Protein 9QGO (pdb70)

Organism: Photorhabdus laumondii subsp. laumondii (NCBI:txid141679)

Solvent-accessible surface area: 11674 Å² total; per-residue (Å²): 106,56,111,57,1,60,60,93,7,108,122,22,28,6,4,24,67,70,5,6,36,52,10,5,102,67,110,114,55,98,71,15,58,68,106,5,119,35,44,33,56,3,43,14,45,10,13,36,62,12,10,100,94,62,122,56,111,53,24,54,46,47,4,28,22,20,9,16,6,75,63,71,6,10,38,78,7,8,99,94,56,104,133,30,136,51,105,63,52,89,159,54,109,44,35,66,17,71,84,77,192,162,88,38,14,103,34,35,26,54,49,52,113,46,34,108,94,54,66,64,62,90,106,143,192,30,82,90,33,1,88,113,55,52,84,126,24,60,49,29,140,4,31,8,10,66,31,14,50,70,60,98,109,134,28,174,114,120,82,115,68,39,11,2,20,80,7,130,8,1,49,66,125,38,78,129,40,1,91,133,53,62,97,33,12,126,64,56,68,6,9,85,20

Sequence (193 aa):
SADDLKSRFKEGSIPLQTDYADLIDIASADDLKSRFKEGSIPLQTDYADLIDIASADDLKSRFKEGSIPLQTDYADLIDIADKLKIKSVPNSKNQQLIITQILDTRNSTALARSLIDVQNAYNDKDFVSTYQRWQNNGAPLGDEAYHVLETLTLGRLPSAATGIGNMRIATAQQRIGVVWNTEVIISNQLVYV

Nearest PDB structures (foldseek):
  4ys8-assembly5_A  TM=2.959E-01  e=4.898E+00  Burkholderia thailandensis E264

Foldseek 3Di:
DVVVLVVQDDPPHDDDVVSVVVVVVPD/DVVVLVVCVPPPHDDDVVSVVCVVVVD/DVVVLCVQVDPPHDHDVVSVVVVVVVD/DDKDKDADPPDGDIDIDDDD/DDDCVVPCVCVVCVVVVVVVVVD/DVLVVLVVVCVVVPVDDDPSNQVNVVVVPDDHDDDPAQDPVDADADDVVLVVVPPVPVVVCVVRRHDDD

B-factor: mean 121.57, std 14.89, range [84.55, 167.77]

Secondary structure (DSSP, 8-state):
-HHHHHHTT-TT----HHHHHHHHH--/-HHHHHHHSSTT----HHHHHHHHHH-/-HHHHHHHT-TT----HHHHHHHHHH-/-EEEEEEPTTS--EEEEEE-/-EEGGG-HHHHHHHHHHHHHHH-/-HHHHHHHHHHHTTS-SSHHHHHHHHHTTS-----SS--TTS-PPPPHHHHHHH---HHHHHHHT----

Radius of gyration: 17.72 Å; Cα contacts (8 Å, |Δi|>4): 250; chains: 6; bounding box: 42×51×37 Å

Structure (mmCIF, N/CA/C/O backbone):
data_9QGO
#
_entry.id   9QGO
#
_cell.length_a   1.00
_cell.length_b   1.00
_cell.length_c   1.00
_cell.angle_alpha   90.00
_cell.angle_beta   90.00
_cell.angle_gamma   90.00
#
_symmetry.space_group_name_H-M   'P 1'
#
loop_
_entity.id
_entity.type
_entity.pdbx_description
1 polymer 'Tail fiber protein'
2 polymer 'Baseplate protein J-like domain-containing protein'
#
loop_
_atom_site.group_PDB
_atom_site.id
_atom_site.type_symbol
_atom_site.label_atom_id
_atom_site.label_alt_id
_atom_site.label_comp_id
_atom_site.label_asym_id
_atom_site.label_entity_id
_atom_site.label_seq_id
_atom_site.pdbx_PDB_ins_code
_atom_site.Cartn_x
_atom_site.Cartn_y
_atom_site.Cartn_z
_atom_site.occupancy
_atom_site.B_iso_or_equiv
_atom_site.auth_seq_id
_atom_site.auth_comp_id
_atom_site.auth_asym_id
_atom_site.auth_atom_id
_atom_site.pdbx_PDB_model_num
ATOM 1 N N . SER A 1 29 ? 279.708 407.214 399.788 1.00 134.22 29 SER A N 1
ATOM 2 C CA . SER A 1 29 ? 280.206 406.195 400.705 1.00 134.22 29 SER A CA 1
ATOM 3 C C . SER A 1 29 ? 281.087 405.199 399.973 1.00 134.22 29 SER A C 1
ATOM 4 O O . SER A 1 29 ? 281.064 405.126 398.746 1.00 134.22 29 SER A O 1
ATOM 7 N N . ALA A 1 30 ? 281.859 404.427 400.737 1.00 134.54 30 ALA A N 1
ATOM 8 C CA . ALA A 1 30 ? 282.770 403.461 400.133 1.00 134.54 30 ALA A CA 1
ATOM 9 C C . ALA A 1 30 ? 282.008 402.397 399.354 1.00 134.54 30 ALA A C 1
ATOM 10 O O . ALA A 1 30 ? 282.328 402.110 398.195 1.00 134.54 30 ALA A O 1
ATOM 12 N N . ASP A 1 31 ? 280.984 401.805 399.975 1.00 140.15 31 ASP A N 1
ATOM 13 C CA . ASP A 1 31 ? 280.216 400.763 399.302 1.00 140.15 31 ASP A CA 1
ATOM 14 C C . ASP A 1 31 ? 279.506 401.304 398.072 1.00 140.15 31 ASP A C 1
ATOM 15 O O . ASP A 1 31 ? 279.357 400.589 397.074 1.00 140.15 31 ASP A O 1
ATOM 20 N N . ASP A 1 32 ? 279.074 402.564 398.115 1.00 140.17 32 ASP A N 1
ATOM 21 C CA . ASP A 1 32 ? 278.539 403.200 396.918 1.00 140.17 32 ASP A CA 1
ATOM 22 C C . ASP A 1 32 ? 279.586 403.181 395.810 1.00 140.17 32 ASP A C 1
ATOM 23 O O . ASP A 1 32 ? 279.292 402.800 394.670 1.00 140.17 32 ASP A O 1
ATOM 28 N N . LEU A 1 33 ? 280.825 403.549 396.141 1.00 131.56 33 LEU A N 1
ATOM 29 C CA . LEU A 1 33 ? 281.878 403.596 395.134 1.00 131.56 33 LEU A CA 1
ATOM 30 C C . LEU A 1 33 ? 282.174 402.210 394.577 1.00 131.56 33 LEU A C 1
ATOM 31 O O . LEU A 1 33 ? 282.427 402.061 393.377 1.00 131.56 33 LEU A O 1
ATOM 36 N N . LYS A 1 34 ? 282.148 401.182 395.429 1.00 132.55 34 LYS A N 1
ATOM 37 C CA . LYS A 1 34 ? 282.260 399.820 394.916 1.00 132.55 34 LYS A CA 1
ATOM 38 C C . LYS A 1 34 ? 281.117 399.507 393.962 1.00 132.55 34 LYS A C 1
ATOM 39 O O . LYS A 1 34 ? 281.312 398.841 392.939 1.00 132.55 34 LYS A O 1
ATOM 45 N N . SER A 1 35 ? 279.912 399.976 394.291 1.00 134.30 35 SER A N 1
ATOM 46 C CA . SER A 1 35 ? 278.756 399.717 393.439 1.00 134.30 35 SER A CA 1
ATOM 47 C C . SER A 1 35 ? 278.930 400.348 392.065 1.00 134.30 35 SER A C 1
ATOM 48 O O . SER A 1 35 ? 278.577 399.742 391.048 1.00 134.30 35 SER A O 1
ATOM 51 N N . ARG A 1 36 ? 279.475 401.562 392.011 1.00 129.02 36 ARG A N 1
ATOM 52 C CA . ARG A 1 36 ? 279.631 402.227 390.721 1.00 129.02 36 ARG A CA 1
ATOM 53 C C . ARG A 1 36 ? 280.705 401.595 389.847 1.00 129.02 36 ARG A C 1
ATOM 54 O O . ARG A 1 36 ? 280.879 402.038 388.707 1.00 129.02 36 ARG A O 1
ATOM 62 N N . PHE A 1 37 ? 281.426 400.583 390.335 1.00 127.49 37 PHE A N 1
ATOM 63 C CA . PHE A 1 37 ? 282.540 399.992 389.606 1.00 127.49 37 PHE A CA 1
ATOM 64 C C . PHE A 1 37 ? 282.365 398.488 389.409 1.00 127.49 37 PHE A C 1
ATOM 65 O O . PHE A 1 37 ? 283.347 397.745 389.400 1.00 127.49 37 PHE A O 1
ATOM 73 N N . LYS A 1 38 ? 281.130 398.020 389.256 1.00 131.17 38 LYS A N 1
ATOM 74 C CA . LYS A 1 38 ? 280.912 396.599 389.029 1.00 131.17 38 LYS A CA 1
ATOM 75 C C . LYS A 1 38 ? 281.170 396.245 387.565 1.00 131.17 38 LYS A C 1
ATOM 76 O O . LYS A 1 38 ? 281.246 397.110 386.689 1.00 131.17 38 LYS A O 1
ATOM 82 N N . GLU A 1 39 ? 281.300 394.945 387.306 1.00 126.47 39 GLU A N 1
ATOM 83 C CA . GLU A 1 39 ? 281.565 394.478 385.953 1.00 126.47 39 GLU A CA 1
ATOM 84 C C . GLU A 1 39 ? 280.403 394.816 385.029 1.00 126.47 39 GLU A C 1
ATOM 85 O O . GLU A 1 39 ? 279.235 394.614 385.370 1.00 126.47 39 GLU A O 1
ATOM 91 N N . GLY A 1 40 ? 280.734 395.329 383.848 1.00 129.32 40 GLY A N 1
ATOM 92 C CA . GLY A 1 40 ? 279.759 395.778 382.886 1.00 129.32 40 GLY A CA 1
ATOM 93 C C . GLY A 1 40 ? 279.499 397.269 382.909 1.00 129.32 40 GLY A C 1
ATOM 94 O O . GLY A 1 40 ? 278.955 397.804 381.938 1.00 129.32 40 GLY A O 1
ATOM 95 N N . SER A 1 41 ? 279.885 397.951 383.981 1.00 120.41 41 SER A N 1
ATOM 96 C CA . SER A 1 41 ? 279.656 399.379 384.113 1.00 120.41 41 SER A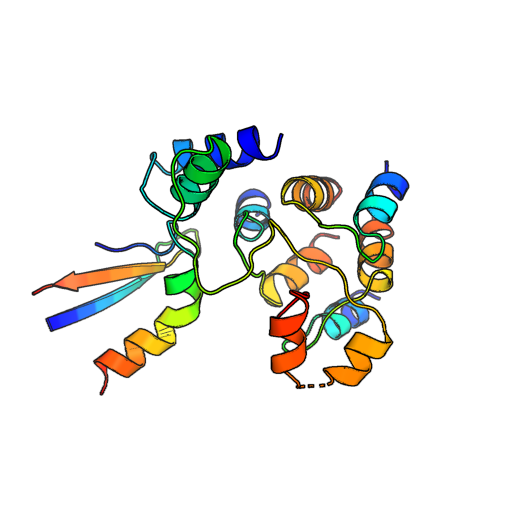 CA 1
ATOM 97 C C . SER A 1 41 ? 280.818 400.172 383.525 1.00 120.41 41 SER A C 1
ATOM 98 O O . SER A 1 41 ? 281.941 399.681 383.404 1.00 120.41 41 SER A O 1
ATOM 101 N N . ILE A 1 42 ? 280.527 401.419 383.154 1.00 118.54 42 ILE A N 1
ATOM 102 C CA . ILE A 1 42 ? 281.527 402.345 382.648 1.00 118.54 42 ILE A CA 1
ATOM 103 C C . ILE A 1 42 ? 281.456 403.632 383.460 1.00 118.54 42 ILE A C 1
ATOM 104 O O . ILE A 1 42 ? 280.403 404.273 383.508 1.00 118.54 42 ILE A O 1
ATOM 109 N N . PRO A 1 43 ? 282.531 404.045 384.118 1.00 119.74 43 PRO A N 1
ATOM 110 C CA . PRO A 1 43 ? 282.467 405.208 385.009 1.00 119.74 43 PRO A CA 1
ATOM 111 C C . PRO A 1 43 ? 282.479 406.525 384.244 1.00 119.74 43 PRO A C 1
ATOM 112 O O . PRO A 1 43 ? 282.809 406.593 383.061 1.00 119.74 43 PRO A O 1
ATOM 116 N N . LEU A 1 44 ? 282.109 407.581 384.959 1.00 123.16 44 LEU A N 1
ATOM 117 C CA . LEU A 1 44 ? 282.103 408.951 384.461 1.00 123.16 44 LEU A CA 1
ATOM 118 C C . LEU A 1 44 ? 283.093 409.795 385.254 1.00 123.16 44 LEU A C 1
ATOM 119 O O . LEU A 1 44 ? 283.720 409.329 386.207 1.00 123.16 44 LEU A O 1
ATOM 124 N N . GLN A 1 45 ? 283.217 411.063 384.854 1.00 124.81 45 GLN A N 1
ATOM 125 C CA . GLN A 1 45 ? 284.149 411.962 385.519 1.00 124.81 45 GLN A CA 1
ATOM 126 C C . GLN A 1 45 ? 283.754 412.243 386.962 1.00 124.81 45 GLN A C 1
ATOM 127 O O . GLN A 1 45 ? 284.617 412.612 387.764 1.00 124.81 45 GLN A O 1
ATOM 133 N N . THR A 1 46 ? 282.476 412.080 387.308 1.00 125.14 46 THR A N 1
ATOM 134 C CA . THR A 1 46 ? 282.059 412.264 388.694 1.00 125.14 46 THR A CA 1
ATOM 135 C C . THR A 1 46 ? 282.674 411.207 389.600 1.00 125.14 46 THR A C 1
ATOM 136 O O . THR A 1 46 ? 283.066 411.505 390.734 1.00 125.14 46 THR A O 1
ATOM 140 N N . ASP A 1 47 ? 282.757 409.963 389.123 1.00 126.77 47 ASP A N 1
ATOM 141 C CA . ASP A 1 47 ? 283.371 408.905 389.917 1.00 126.77 47 ASP A CA 1
ATOM 142 C C . ASP A 1 47 ? 284.827 409.229 390.218 1.00 126.77 47 ASP A C 1
ATOM 143 O O . ASP A 1 47 ? 285.287 409.101 391.358 1.00 126.77 47 ASP A O 1
ATOM 148 N N . TYR A 1 48 ? 285.565 409.666 389.199 1.00 123.24 48 TYR A N 1
ATOM 149 C CA . TYR A 1 48 ? 286.965 410.015 389.397 1.00 123.24 48 TYR A CA 1
ATOM 150 C C . TYR A 1 48 ? 287.104 411.235 390.297 1.00 123.24 48 TYR A C 1
ATOM 151 O O . TYR A 1 48 ? 288.015 411.297 391.131 1.00 123.24 48 TYR A O 1
ATOM 160 N N . ALA A 1 49 ? 286.210 412.213 390.143 1.00 126.08 49 ALA A N 1
ATOM 161 C CA . ALA A 1 49 ? 286.248 413.383 391.012 1.00 126.08 49 ALA A CA 1
ATOM 162 C C . ALA A 1 49 ? 286.043 412.986 392.467 1.00 126.08 49 ALA A C 1
ATOM 163 O O . ALA A 1 49 ? 286.752 413.470 393.356 1.00 126.08 49 ALA A O 1
ATOM 165 N N . ASP A 1 50 ? 285.089 412.091 392.726 1.00 131.36 50 ASP A N 1
ATOM 166 C CA . ASP A 1 50 ? 284.874 411.609 394.086 1.00 131.36 50 ASP A CA 1
ATOM 167 C C . ASP A 1 50 ? 286.104 410.860 394.588 1.00 131.36 50 ASP A C 1
ATOM 168 O O . ASP A 1 50 ? 286.526 411.038 395.738 1.00 131.36 50 ASP A O 1
ATOM 173 N N . LEU A 1 51 ? 286.702 410.029 393.730 1.00 124.78 51 LEU A N 1
ATOM 174 C CA . LEU A 1 51 ? 287.903 409.296 394.118 1.00 124.78 51 LEU A CA 1
ATOM 175 C C . LEU A 1 51 ? 289.004 410.240 394.581 1.00 124.78 51 LEU A C 1
ATOM 176 O O . LEU A 1 51 ? 289.559 410.075 395.673 1.00 124.78 51 LEU A O 1
ATOM 181 N N . ILE A 1 52 ? 289.328 411.243 393.765 1.00 125.09 52 ILE A N 1
ATOM 182 C CA . ILE A 1 52 ? 290.387 412.168 394.160 1.00 125.09 52 ILE A CA 1
ATOM 183 C C . ILE A 1 52 ? 289.966 412.999 395.364 1.00 125.09 52 ILE A C 1
ATOM 184 O O . ILE A 1 52 ? 290.810 413.383 396.183 1.00 125.09 52 ILE A O 1
ATOM 189 N N . ASP A 1 53 ? 288.671 413.295 395.502 1.00 128.65 53 ASP A N 1
ATOM 190 C CA . ASP A 1 53 ? 288.204 413.990 396.697 1.00 128.65 53 ASP A CA 1
ATOM 191 C C . ASP A 1 53 ? 288.406 413.150 397.947 1.00 128.65 53 ASP A C 1
ATOM 192 O O . ASP A 1 53 ? 288.510 413.696 399.051 1.00 128.65 53 ASP A O 1
ATOM 197 N N . ILE A 1 54 ? 288.464 411.828 397.803 1.00 115.62 54 ILE A N 1
ATOM 198 C CA . ILE A 1 54 ? 288.827 410.983 398.933 1.00 115.62 54 ILE A CA 1
ATOM 199 C C . ILE A 1 54 ? 290.342 411.022 399.081 1.00 115.62 54 ILE A C 1
ATOM 200 O O . ILE A 1 54 ? 291.061 410.228 398.464 1.00 115.62 54 ILE A O 1
ATOM 205 N N . ALA A 1 55 ? 290.835 411.952 399.891 1.00 101.14 55 ALA A N 1
ATOM 206 C CA . ALA A 1 55 ? 292.269 412.115 400.097 1.00 101.14 55 ALA A CA 1
ATOM 207 C C . ALA A 1 55 ? 292.564 412.614 401.507 1.00 101.14 55 ALA A C 1
ATOM 208 O O . ALA A 1 55 ? 292.049 413.647 401.931 1.00 101.14 55 ALA A O 1
ATOM 210 N N . SER B 1 29 ? 298.639 419.083 392.160 1.00 137.99 29 SER B N 1
ATOM 211 C CA . SER B 1 29 ? 297.596 419.276 393.161 1.00 137.99 29 SER B CA 1
ATOM 212 C C . SER B 1 29 ? 296.358 418.465 392.819 1.00 137.99 29 SER B C 1
ATOM 213 O O . SER B 1 29 ? 296.314 417.793 391.791 1.00 137.99 29 SER B O 1
ATOM 216 N N . ALA B 1 30 ? 295.348 418.543 393.688 1.00 134.83 30 ALA B N 1
ATOM 217 C CA . ALA B 1 30 ? 294.147 417.735 393.499 1.00 134.83 30 ALA B CA 1
ATOM 218 C C . ALA B 1 30 ? 293.376 418.160 392.256 1.00 134.83 30 ALA B C 1
ATOM 219 O O . ALA B 1 30 ? 292.974 417.314 391.448 1.00 134.83 30 ALA B O 1
ATOM 221 N N . ASP B 1 31 ? 293.160 419.465 392.083 1.00 139.38 31 ASP B N 1
ATOM 222 C CA . ASP B 1 31 ? 292.353 419.919 390.956 1.00 139.38 31 ASP B CA 1
ATOM 223 C C . ASP B 1 31 ? 293.051 419.687 389.619 1.00 139.38 31 ASP B C 1
ATOM 224 O O . ASP B 1 31 ? 292.378 419.505 388.599 1.00 139.38 31 ASP B O 1
ATOM 229 N N . ASP B 1 32 ? 294.387 419.672 389.599 1.00 132.88 32 ASP B N 1
ATOM 230 C CA . ASP B 1 32 ? 295.081 419.229 388.394 1.00 132.88 32 ASP B CA 1
ATOM 231 C C . ASP B 1 32 ? 294.716 417.789 388.062 1.00 132.88 32 ASP B C 1
ATOM 232 O O . ASP B 1 32 ? 294.465 417.454 386.898 1.00 132.88 32 ASP B O 1
ATOM 237 N N . LEU B 1 33 ? 294.678 416.924 389.076 1.00 124.27 33 LEU B N 1
ATOM 238 C CA . LEU B 1 33 ? 294.269 415.543 388.855 1.00 124.27 33 LEU B CA 1
ATOM 239 C C . LEU B 1 33 ? 292.836 415.474 388.352 1.00 124.27 33 LEU B C 1
ATOM 240 O O . LEU B 1 33 ? 292.517 414.678 387.462 1.00 124.27 33 LEU B O 1
ATOM 245 N N . LYS B 1 34 ? 291.957 416.307 388.913 1.00 126.47 34 LYS B N 1
ATOM 246 C CA . LYS B 1 34 ? 290.582 416.368 388.428 1.00 126.47 34 LYS B CA 1
ATOM 247 C C . LYS B 1 34 ? 290.539 416.723 386.949 1.00 126.47 34 LYS B C 1
ATOM 248 O O . LYS B 1 34 ? 289.887 416.035 386.155 1.00 126.47 34 LYS B O 1
ATOM 254 N N . SER B 1 35 ? 291.241 417.789 386.562 1.00 128.65 35 SER B N 1
ATOM 255 C CA . SER B 1 35 ? 291.204 418.240 385.176 1.00 128.65 35 SER B CA 1
ATOM 256 C C . SER B 1 35 ? 291.855 417.234 384.239 1.00 128.65 35 SER B C 1
ATOM 257 O O . SER B 1 35 ? 291.509 417.180 383.055 1.00 128.65 35 SER B O 1
ATOM 260 N N . ARG B 1 36 ? 292.798 416.438 384.739 1.00 121.89 36 ARG B N 1
ATOM 261 C CA . ARG B 1 36 ? 293.372 415.385 383.916 1.00 121.89 36 ARG B CA 1
ATOM 262 C C . ARG B 1 36 ? 292.426 414.208 383.743 1.00 121.89 36 ARG B C 1
ATOM 263 O O . ARG B 1 36 ? 292.538 413.481 382.751 1.00 121.89 36 ARG B O 1
ATOM 271 N N . PHE B 1 37 ? 291.505 414.001 384.679 1.00 119.88 37 PHE B N 1
ATOM 272 C CA . PHE B 1 37 ? 290.448 413.012 384.533 1.00 119.88 37 PHE B CA 1
ATOM 273 C C . PHE B 1 37 ? 289.166 413.607 383.970 1.00 119.88 37 PHE B C 1
ATOM 274 O O . PHE B 1 37 ? 288.174 412.887 383.824 1.00 119.88 37 PHE B O 1
ATOM 282 N N . LYS B 1 38 ? 289.170 414.899 383.655 1.00 127.66 38 LYS B N 1
ATOM 283 C CA . LYS B 1 38 ? 288.001 415.578 383.115 1.00 127.66 38 LYS B CA 1
ATOM 284 C C . LYS B 1 38 ? 287.598 414.900 381.808 1.00 127.66 38 LYS B C 1
ATOM 285 O O . LYS B 1 38 ? 288.445 414.474 381.019 1.00 127.66 38 LYS B O 1
ATOM 291 N N . GLU B 1 39 ? 286.285 414.762 381.618 1.00 125.14 39 GLU B N 1
ATOM 292 C CA . GLU B 1 39 ? 285.694 414.143 380.437 1.00 125.14 39 GLU B CA 1
ATOM 293 C C . GLU B 1 39 ? 286.426 414.498 379.151 1.00 125.14 39 GLU B C 1
ATOM 294 O O . GLU B 1 39 ? 286.695 415.668 378.875 1.00 125.14 39 GLU B O 1
ATOM 300 N N . GLY B 1 40 ? 286.734 413.473 378.358 1.00 121.20 40 GLY B N 1
ATOM 301 C CA . GLY B 1 40 ? 287.404 413.642 377.091 1.00 121.20 40 GLY B CA 1
ATOM 302 C C . GLY B 1 40 ? 288.912 413.554 377.157 1.00 121.20 40 GLY B C 1
ATOM 303 O O . GLY B 1 40 ? 289.550 413.324 376.124 1.00 121.20 40 GLY B O 1
ATOM 304 N N . SER B 1 41 ? 289.497 413.724 378.335 1.00 121.35 41 SER B N 1
ATOM 305 C CA . SER B 1 41 ? 290.940 413.631 378.471 1.00 121.35 41 SER B CA 1
ATOM 306 C C . SER B 1 41 ? 291.376 412.175 378.434 1.00 121.35 41 SER B C 1
ATOM 307 O O . SER B 1 41 ? 290.650 411.275 378.860 1.00 121.35 41 SER B O 1
ATOM 310 N N . ILE B 1 42 ? 292.575 411.949 377.907 1.00 117.66 42 ILE B N 1
ATOM 311 C CA . ILE B 1 42 ? 293.154 410.612 377.820 1.00 117.66 42 ILE B CA 1
ATOM 312 C C . ILE B 1 42 ? 294.010 410.401 379.067 1.00 117.66 42 ILE B C 1
ATOM 313 O O . ILE B 1 42 ? 295.051 411.064 379.205 1.00 117.66 42 ILE B O 1
ATOM 318 N N . PRO B 1 43 ? 293.621 409.519 379.983 1.00 113.26 43 PRO B N 1
ATOM 319 C CA . PRO B 1 43 ? 294.467 409.253 381.146 1.00 113.26 43 PRO B CA 1
ATOM 320 C C . PRO B 1 43 ? 295.711 408.482 380.742 1.00 113.26 43 PRO B C 1
ATOM 321 O O . PRO B 1 43 ? 295.723 407.753 379.749 1.00 113.26 43 PRO B O 1
ATOM 325 N N . LEU B 1 44 ? 296.769 408.655 381.524 1.00 115.20 44 LEU B N 1
ATOM 326 C CA . LEU B 1 44 ? 297.990 407.891 381.341 1.00 115.20 44 LEU B CA 1
ATOM 327 C C . LEU B 1 44 ? 298.354 407.207 382.649 1.00 115.20 44 LEU B C 1
ATOM 328 O O . LEU B 1 44 ? 297.935 407.630 383.729 1.00 115.20 44 LEU B O 1
ATOM 333 N N . GLN B 1 45 ? 299.145 406.137 382.540 1.00 113.58 45 GLN B N 1
ATOM 334 C CA . GLN B 1 45 ? 299.516 405.380 383.729 1.00 113.58 45 GLN B CA 1
ATOM 335 C C . GLN B 1 45 ? 300.259 406.241 384.740 1.00 113.58 45 GLN B C 1
ATOM 336 O O . GLN B 1 45 ? 300.275 405.909 385.931 1.00 113.58 45 GLN B O 1
ATOM 342 N N . THR B 1 46 ? 300.852 407.349 384.299 1.00 114.94 46 THR B N 1
ATOM 343 C CA . THR B 1 46 ? 301.406 408.306 385.245 1.00 114.94 46 THR B CA 1
ATOM 344 C C . THR B 1 46 ? 300.315 408.896 386.130 1.00 114.94 46 THR B C 1
ATOM 345 O O . THR B 1 46 ? 300.490 409.004 387.349 1.00 114.94 46 THR B O 1
ATOM 349 N N . ASP B 1 47 ? 299.178 409.274 385.536 1.00 115.95 47 ASP B N 1
ATOM 350 C CA . ASP B 1 47 ? 298.084 409.835 386.324 1.00 115.95 47 ASP B CA 1
ATOM 351 C C . ASP B 1 47 ? 297.602 408.838 387.365 1.00 115.95 47 ASP B C 1
ATOM 352 O O . ASP B 1 47 ? 297.366 409.198 388.525 1.00 115.95 47 ASP B O 1
ATOM 357 N N . TYR B 1 48 ? 297.459 407.574 386.969 1.00 111.90 48 TYR B N 1
ATOM 358 C CA . TYR B 1 48 ? 297.127 406.543 387.940 1.00 111.90 48 TYR B CA 1
ATOM 359 C C . TYR B 1 48 ? 298.215 406.410 388.993 1.00 111.90 48 TYR B C 1
ATOM 360 O O . TYR B 1 48 ? 297.920 406.092 390.146 1.00 111.90 48 TYR B O 1
ATOM 369 N N . ALA B 1 49 ? 299.474 406.662 388.628 1.00 118.46 49 ALA B N 1
ATOM 370 C CA . ALA B 1 49 ? 300.546 406.596 389.615 1.00 118.46 49 ALA B CA 1
ATOM 371 C C . ALA B 1 49 ? 300.363 407.656 390.696 1.00 118.46 49 ALA B C 1
ATOM 372 O O . ALA B 1 49 ? 300.492 407.366 391.893 1.00 118.46 49 ALA B O 1
ATOM 374 N N . ASP B 1 50 ? 300.060 408.896 390.295 1.00 126.80 50 ASP B N 1
ATOM 375 C CA . ASP B 1 50 ? 299.769 409.905 391.317 1.00 126.80 50 ASP B CA 1
ATOM 376 C C . ASP B 1 50 ? 298.516 409.554 392.102 1.00 126.80 50 ASP B C 1
ATOM 377 O O . ASP B 1 50 ? 298.451 409.808 393.309 1.00 126.80 50 ASP B O 1
ATOM 382 N N . LEU B 1 51 ? 297.510 408.978 391.443 1.00 122.68 51 LEU B N 1
ATOM 383 C CA . LEU B 1 51 ? 296.315 408.571 392.173 1.00 122.68 51 LEU B CA 1
ATOM 384 C C . LEU B 1 51 ? 296.656 407.565 393.264 1.00 122.68 51 LEU B C 1
ATOM 385 O O . LEU B 1 51 ? 296.162 407.670 394.391 1.00 122.68 51 LEU B O 1
ATOM 390 N N . ILE B 1 52 ? 297.507 406.589 392.950 1.00 117.88 52 ILE B N 1
ATOM 391 C CA . ILE B 1 52 ? 297.884 405.589 393.942 1.00 117.88 52 ILE B CA 1
ATOM 392 C C . ILE B 1 52 ? 298.690 406.229 395.062 1.00 117.88 52 ILE B C 1
ATOM 393 O O . ILE B 1 52 ? 298.403 406.029 396.247 1.00 117.88 52 ILE B O 1
ATOM 398 N N . ASP B 1 53 ? 299.709 407.017 394.707 1.00 127.88 53 ASP B N 1
ATOM 399 C CA . ASP B 1 53 ? 300.610 407.534 395.731 1.00 127.88 53 ASP B CA 1
ATOM 400 C C . ASP B 1 53 ? 299.962 408.611 396.588 1.00 127.88 53 ASP B C 1
ATOM 401 O O . ASP B 1 53 ? 300.468 408.902 397.676 1.00 127.88 53 ASP B O 1
ATOM 406 N N . ILE B 1 54 ? 298.868 409.215 396.123 1.00 119.24 54 ILE B N 1
ATOM 407 C CA . ILE B 1 54 ? 298.113 410.119 396.983 1.00 119.24 54 ILE B CA 1
ATOM 408 C C . ILE B 1 54 ? 297.587 409.366 398.196 1.00 119.24 54 ILE B C 1
ATOM 409 O O . ILE B 1 54 ? 297.681 409.841 399.334 1.00 119.24 54 ILE B O 1
ATOM 414 N N . ALA B 1 55 ? 297.043 408.177 397.978 1.00 108.66 55 ALA B N 1
ATOM 415 C CA . ALA B 1 55 ? 296.570 407.344 399.069 1.00 108.66 55 ALA B CA 1
ATOM 416 C C . ALA B 1 55 ? 297.746 406.730 399.822 1.00 108.66 55 ALA B C 1
ATOM 417 O O . ALA B 1 55 ? 298.477 407.425 400.528 1.00 108.66 55 ALA B O 1
ATOM 419 N N . SER C 1 29 ? 299.874 394.917 398.052 1.00 124.54 29 SER C N 1
ATOM 420 C CA . SER C 1 29 ? 300.712 396.059 398.392 1.00 124.54 29 SER C CA 1
ATOM 421 C C . SER C 1 29 ? 300.654 397.122 397.306 1.00 124.54 29 SER C C 1
ATOM 422 O O . SER C 1 29 ? 300.018 396.927 396.273 1.00 124.54 29 SER C O 1
ATOM 425 N N . ALA C 1 30 ? 301.331 398.247 397.546 1.00 121.32 30 ALA C N 1
ATOM 426 C CA . ALA C 1 30 ? 301.285 399.354 396.598 1.00 121.32 30 ALA C CA 1
ATOM 427 C C . ALA C 1 30 ? 301.933 398.988 395.269 1.00 121.32 30 ALA C C 1
ATOM 428 O O . ALA C 1 30 ? 301.400 399.313 394.200 1.00 121.32 30 ALA C O 1
ATOM 430 N N . ASP C 1 31 ? 303.093 398.328 395.312 1.00 129.90 31 ASP C N 1
ATOM 431 C CA . ASP C 1 31 ? 303.778 397.976 394.073 1.00 129.90 31 ASP C CA 1
ATOM 432 C C . ASP C 1 31 ? 302.927 397.044 393.227 1.00 129.90 31 ASP C C 1
ATOM 433 O O . ASP C 1 31 ? 302.737 397.280 392.029 1.00 129.90 31 ASP C O 1
ATOM 438 N N . ASP C 1 32 ? 302.379 395.997 393.842 1.00 129.28 32 ASP C N 1
ATOM 439 C CA . ASP C 1 32 ? 301.434 395.144 393.135 1.00 129.28 32 ASP C CA 1
ATOM 440 C C . ASP C 1 32 ? 300.227 395.948 392.672 1.00 129.28 32 ASP C C 1
ATOM 441 O O . ASP C 1 32 ? 299.644 395.649 391.624 1.00 129.28 32 ASP C O 1
ATOM 446 N N . LEU C 1 33 ? 299.852 396.984 393.425 1.00 121.31 33 LEU C N 1
ATOM 447 C CA . LEU C 1 33 ? 298.657 397.744 393.078 1.00 121.31 33 LEU C CA 1
ATOM 448 C C . LEU C 1 33 ? 298.851 398.506 391.773 1.00 121.31 33 LEU C C 1
ATOM 449 O O . LEU C 1 33 ? 298.025 398.391 390.861 1.00 121.31 33 LEU C O 1
ATOM 454 N N . LYS C 1 34 ? 299.936 399.275 391.643 1.00 116.21 34 LYS C N 1
ATOM 455 C CA . LYS C 1 34 ? 300.114 399.940 390.356 1.00 116.21 34 LYS C CA 1
ATOM 456 C C . LYS C 1 34 ? 300.794 399.044 389.334 1.00 116.21 34 LYS C C 1
ATOM 457 O O . LYS C 1 34 ? 301.048 399.490 388.211 1.00 116.21 34 LYS C O 1
ATOM 463 N N . SER C 1 35 ? 301.096 397.795 389.691 1.00 121.15 35 SER C N 1
ATOM 464 C CA . SER C 1 35 ? 301.410 396.811 388.663 1.00 121.15 35 SER C CA 1
ATOM 465 C C . SER C 1 35 ? 300.213 396.578 387.752 1.00 121.15 35 SER C C 1
ATOM 466 O O . SER C 1 35 ? 300.368 396.433 386.535 1.00 121.15 35 SER C O 1
ATOM 469 N N . ARG C 1 36 ? 299.009 396.541 388.328 1.00 116.28 36 ARG C N 1
ATOM 470 C CA . ARG C 1 36 ? 297.809 396.314 387.531 1.00 116.28 36 ARG C CA 1
ATOM 471 C C . ARG C 1 36 ? 297.531 397.461 386.573 1.00 116.28 36 ARG C C 1
ATOM 472 O O . ARG C 1 36 ? 296.972 397.241 385.493 1.00 116.28 36 ARG C O 1
ATOM 480 N N . PHE C 1 37 ? 297.913 398.682 386.941 1.00 112.84 37 PHE C N 1
ATOM 481 C CA . PHE C 1 37 ? 297.598 399.863 386.150 1.00 112.84 37 PHE C CA 1
ATOM 482 C C . PHE C 1 37 ? 298.688 400.194 385.141 1.00 112.84 37 PHE C C 1
ATOM 483 O O . PHE C 1 37 ? 298.880 401.368 384.796 1.00 112.84 37 PHE C O 1
ATOM 491 N N . LYS C 1 38 ? 299.407 399.187 384.662 1.00 108.80 38 LYS C N 1
ATOM 492 C CA . LYS C 1 38 ? 300.419 399.387 383.644 1.00 108.80 38 LYS C CA 1
ATOM 493 C C . LYS C 1 38 ? 299.775 399.755 382.312 1.00 108.80 38 LYS C C 1
ATOM 494 O O . LYS C 1 38 ? 298.590 399.509 382.074 1.00 108.80 38 LYS C O 1
ATOM 500 N N . GLU C 1 39 ? 300.578 400.360 381.440 1.00 108.17 39 GLU C N 1
ATOM 501 C CA . GLU C 1 39 ? 300.099 400.732 380.116 1.00 108.17 39 GLU C CA 1
ATOM 502 C C . GLU C 1 39 ? 299.658 399.496 379.347 1.00 108.17 39 GLU C C 1
ATOM 503 O O . GLU C 1 39 ? 300.261 398.426 379.454 1.00 108.17 39 GLU C O 1
ATOM 509 N N . GLY C 1 40 ? 298.590 399.646 378.570 1.00 111.40 40 GLY C N 1
ATOM 510 C CA . GLY C 1 40 ? 298.071 398.556 377.776 1.00 111.40 40 GLY C CA 1
ATOM 511 C C . GLY C 1 40 ? 297.154 397.605 378.511 1.00 111.40 40 GLY C C 1
ATOM 512 O O . GLY C 1 40 ? 296.781 396.571 377.943 1.00 111.40 40 GLY C O 1
ATOM 513 N N . SER C 1 41 ? 296.778 397.913 379.744 1.00 115.26 41 SER C N 1
ATOM 514 C CA . SER C 1 41 ? 295.957 397.023 380.546 1.00 115.26 41 SER C CA 1
ATOM 515 C C . SER C 1 41 ? 294.524 397.526 380.631 1.00 115.26 41 SER C C 1
ATOM 516 O O . SER C 1 41 ? 294.234 398.700 380.394 1.00 115.26 41 SER C O 1
ATOM 519 N N . ILE C 1 42 ? 293.627 396.608 380.961 1.00 119.85 42 ILE C N 1
ATOM 520 C CA . ILE C 1 42 ? 292.251 396.920 381.312 1.00 119.85 42 ILE C CA 1
ATOM 521 C C . ILE C 1 42 ? 292.034 396.493 382.757 1.00 119.85 42 ILE C C 1
ATOM 522 O O . ILE C 1 42 ? 291.861 395.308 383.046 1.00 119.85 42 ILE C O 1
ATOM 527 N N . PRO C 1 43 ? 292.077 397.429 383.700 1.00 120.31 43 PRO C N 1
ATOM 528 C CA . PRO C 1 43 ? 291.915 397.057 385.109 1.00 120.31 43 PRO C CA 1
ATOM 529 C C . PRO C 1 43 ? 290.557 396.424 385.361 1.00 120.31 43 PRO C C 1
ATOM 530 O O . PRO C 1 43 ? 289.542 396.843 384.802 1.00 120.31 43 PRO C O 1
ATOM 534 N N . LEU C 1 44 ? 290.547 395.404 386.211 1.00 124.81 44 LEU C N 1
ATOM 535 C CA . LEU C 1 44 ? 289.307 394.740 386.567 1.00 124.81 44 LEU C CA 1
ATOM 536 C C . LEU C 1 44 ? 288.634 395.470 387.726 1.00 124.81 44 LEU C C 1
ATOM 537 O O . LEU C 1 44 ? 289.178 396.414 388.303 1.00 124.81 44 LEU C O 1
ATOM 542 N N . GLN C 1 45 ? 287.424 395.025 388.062 1.00 127.33 45 GLN C N 1
ATOM 543 C CA . GLN C 1 45 ? 286.702 395.657 389.159 1.00 127.33 45 GLN C CA 1
ATOM 544 C C . GLN C 1 45 ? 287.388 395.412 390.494 1.00 127.33 45 GLN C C 1
ATOM 545 O O . GLN C 1 45 ? 287.252 396.223 391.417 1.00 127.33 45 GLN C O 1
ATOM 551 N N . THR C 1 46 ? 288.127 394.310 390.615 1.00 124.90 46 THR C N 1
ATOM 552 C CA . THR C 1 46 ? 288.845 394.043 391.856 1.00 124.90 46 THR C CA 1
ATOM 553 C C . THR C 1 46 ? 289.892 395.112 392.128 1.00 124.90 46 THR C C 1
ATOM 554 O O . THR C 1 46 ? 290.050 395.558 393.270 1.00 124.90 46 THR C O 1
ATOM 558 N N . ASP C 1 47 ? 290.626 395.532 391.094 1.00 123.43 47 ASP C N 1
ATOM 559 C CA . ASP C 1 47 ? 291.629 396.575 391.283 1.00 123.43 47 ASP C CA 1
ATOM 560 C C . ASP C 1 47 ? 290.984 397.852 391.797 1.00 123.43 47 ASP C C 1
ATOM 561 O O . ASP C 1 47 ? 291.493 398.486 392.728 1.00 123.43 47 ASP C O 1
ATOM 566 N N . TYR C 1 48 ? 289.848 398.229 391.211 1.00 123.82 48 TYR C N 1
ATOM 567 C CA . TYR C 1 48 ? 289.094 399.362 391.730 1.00 123.82 48 TYR C CA 1
ATOM 568 C C . TYR C 1 48 ? 288.682 399.124 393.174 1.00 123.82 48 TYR C C 1
ATOM 569 O O . TYR C 1 48 ? 288.656 400.057 393.981 1.00 123.82 48 TYR C O 1
ATOM 578 N N . ALA C 1 49 ? 288.358 397.876 393.520 1.00 125.21 49 ALA C N 1
ATOM 579 C CA . ALA C 1 49 ? 287.940 397.575 394.885 1.00 125.21 49 ALA C CA 1
ATOM 580 C C . ALA C 1 49 ? 289.060 397.861 395.876 1.00 125.21 49 ALA C C 1
ATOM 581 O O . ALA C 1 49 ? 288.850 398.541 396.887 1.00 125.21 49 ALA C O 1
ATOM 583 N N . ASP C 1 50 ? 290.267 397.358 395.601 1.00 127.67 50 ASP C N 1
ATOM 584 C CA . ASP C 1 50 ? 291.380 397.698 396.489 1.00 127.67 50 ASP C CA 1
ATOM 585 C C . ASP C 1 50 ? 291.705 399.184 396.445 1.00 127.67 50 ASP C C 1
ATOM 586 O O . ASP C 1 50 ? 292.170 399.741 397.446 1.00 127.67 50 ASP C O 1
ATOM 591 N N . LEU C 1 51 ? 291.470 399.845 395.311 1.00 123.00 51 LEU C N 1
ATOM 592 C CA . LEU C 1 51 ? 291.695 401.285 395.256 1.00 123.00 51 LEU C CA 1
ATOM 593 C C . LEU C 1 51 ? 290.780 402.032 396.216 1.00 123.00 51 LEU C C 1
ATOM 594 O O . LEU C 1 51 ? 291.214 402.969 396.894 1.00 123.00 51 LEU C O 1
ATOM 599 N N . ILE C 1 52 ? 289.507 401.648 396.276 1.00 122.97 52 ILE C N 1
ATOM 600 C CA . ILE C 1 52 ? 288.631 402.251 397.278 1.00 122.97 52 ILE C CA 1
ATOM 601 C C . ILE C 1 52 ? 289.063 401.831 398.675 1.00 122.97 52 ILE C C 1
ATOM 602 O O . ILE C 1 52 ? 288.968 402.611 399.629 1.00 122.97 52 ILE C O 1
ATOM 607 N N . ASP C 1 53 ? 289.543 400.594 398.819 1.00 128.14 53 ASP C N 1
ATOM 608 C CA . ASP C 1 53 ? 289.922 400.100 400.139 1.00 128.14 53 ASP C CA 1
ATOM 609 C C . ASP C 1 53 ? 291.054 400.921 400.742 1.00 128.14 53 ASP C C 1
ATOM 610 O O . ASP C 1 53 ? 291.005 401.277 401.924 1.00 128.14 53 ASP C O 1
ATOM 615 N N . ILE C 1 54 ? 292.082 401.233 399.951 1.00 120.33 54 ILE C N 1
ATOM 616 C CA . ILE C 1 54 ? 293.220 401.963 400.506 1.00 120.33 54 ILE C CA 1
ATOM 617 C C . ILE C 1 54 ? 292.809 403.386 400.870 1.00 120.33 54 ILE C C 1
ATOM 618 O O . ILE C 1 54 ? 293.211 403.916 401.912 1.00 120.33 54 ILE C O 1
ATOM 623 N N . ALA C 1 55 ? 291.987 404.016 400.038 1.00 111.13 55 ALA C N 1
ATOM 624 C CA . ALA C 1 55 ? 291.509 405.363 400.328 1.00 111.13 55 ALA C CA 1
ATOM 625 C C . ALA C 1 55 ? 290.344 405.326 401.312 1.00 111.13 55 ALA C C 1
ATOM 626 O O . ALA C 1 55 ? 290.523 405.020 402.490 1.00 111.13 55 ALA C O 1
ATOM 628 N N . ASP D 2 622 ? 301.464 369.375 373.246 1.00 139.59 622 ASP a N 1
ATOM 629 C CA . ASP D 2 622 ? 300.297 368.510 373.340 1.00 139.59 622 ASP a CA 1
ATOM 630 C C . ASP D 2 622 ? 299.751 368.495 374.761 1.00 139.59 622 ASP a C 1
ATOM 631 O O . ASP D 2 622 ? 298.564 368.261 374.976 1.00 139.59 622 ASP a O 1
ATOM 636 N N . LYS D 2 623 ? 300.628 368.742 375.729 1.00 137.13 623 LYS a N 1
ATOM 637 C CA . LYS D 2 623 ? 300.249 368.806 377.133 1.00 137.13 623 LYS a CA 1
ATOM 638 C C . LYS D 2 623 ? 300.615 370.175 377.679 1.00 137.13 623 LYS a C 1
ATOM 639 O O . LYS D 2 623 ? 301.764 370.611 377.545 1.00 137.13 623 LYS a O 1
ATOM 645 N N . LEU D 2 624 ? 299.648 370.848 378.296 1.00 133.89 624 LEU a N 1
ATOM 646 C CA . LEU D 2 624 ? 299.904 372.143 378.904 1.00 133.89 624 LEU a CA 1
ATOM 647 C C . LEU D 2 624 ? 299.298 372.176 380.296 1.00 133.89 624 LEU a C 1
ATOM 648 O O . LEU D 2 624 ? 298.256 371.562 380.542 1.00 133.89 624 LEU a O 1
ATOM 653 N N . LYS D 2 625 ? 299.954 372.897 381.197 1.00 130.05 625 LYS a N 1
ATOM 654 C CA . LYS D 2 625 ? 299.439 373.143 382.531 1.00 130.05 625 LYS a CA 1
ATOM 655 C C . LYS D 2 625 ? 299.619 374.611 382.887 1.00 130.05 625 LYS a C 1
ATOM 656 O O . LYS D 2 625 ? 300.525 375.288 382.395 1.00 130.05 625 LYS a O 1
ATOM 662 N N . ILE D 2 626 ? 298.742 375.092 383.761 1.00 132.28 626 ILE a N 1
ATOM 663 C CA . ILE D 2 626 ? 298.724 376.482 384.196 1.00 132.28 626 ILE a CA 1
ATOM 664 C C . ILE D 2 626 ? 299.046 376.516 385.684 1.00 132.28 626 ILE a C 1
ATOM 665 O O . ILE D 2 626 ? 298.406 375.814 386.477 1.00 132.28 626 ILE a O 1
ATOM 670 N N . LYS D 2 627 ? 300.042 377.318 386.062 1.00 138.07 627 LYS a N 1
ATOM 671 C CA . LYS D 2 627 ? 300.563 377.315 387.421 1.00 138.07 627 LYS a CA 1
ATOM 672 C C . LYS D 2 627 ? 300.824 378.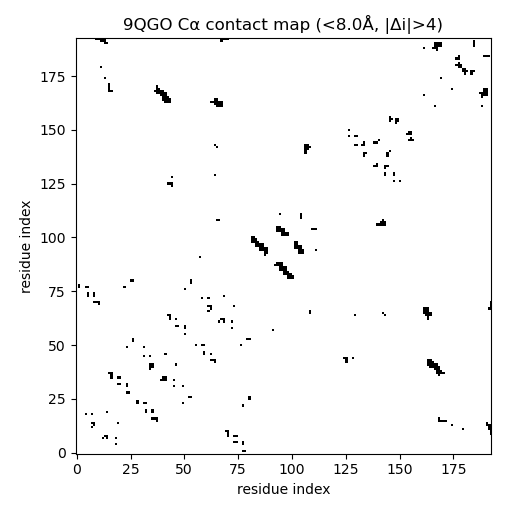762 387.825 1.00 138.07 627 LYS a C 1
ATOM 673 O O . LYS D 2 627 ? 301.417 379.527 387.060 1.00 138.07 627 LYS a O 1
ATOM 679 N N . SER D 2 628 ? 300.384 379.129 389.026 1.00 141.18 628 SER a N 1
ATOM 680 C CA . SER D 2 628 ? 300.451 380.503 389.509 1.00 141.18 628 SER a CA 1
ATOM 681 C C . SER D 2 628 ? 301.647 380.674 390.436 1.00 141.18 628 SER a C 1
ATOM 682 O O . SER D 2 628 ? 301.783 379.939 391.419 1.00 141.18 628 SER a O 1
ATOM 685 N N . VAL D 2 629 ? 302.496 381.652 390.135 1.00 151.42 629 VAL a N 1
ATOM 686 C CA . VAL D 2 629 ? 303.687 381.929 390.937 1.00 151.42 629 VAL a CA 1
ATOM 687 C C . VAL D 2 629 ? 303.265 382.502 392.288 1.00 151.42 629 VAL a C 1
ATOM 688 O O . VAL D 2 629 ? 302.300 383.278 392.357 1.00 151.42 629 VAL a O 1
ATOM 692 N N . PRO D 2 630 ? 303.919 382.125 393.383 1.00 161.82 630 PRO a N 1
ATOM 693 C CA . PRO D 2 630 ? 303.527 382.637 394.700 1.00 161.82 630 PRO a CA 1
ATOM 694 C C . PRO D 2 630 ? 303.980 384.077 394.909 1.00 161.82 630 PRO a C 1
ATOM 695 O O . PRO D 2 630 ? 304.755 384.639 394.136 1.00 161.82 630 PRO a O 1
ATOM 699 N N . ASN D 2 631 ? 303.458 384.668 395.987 1.00 167.77 631 ASN a N 1
ATOM 700 C CA . ASN D 2 631 ? 303.782 386.027 396.420 1.00 167.77 631 ASN a CA 1
ATOM 701 C C . ASN D 2 631 ? 303.376 387.078 395.393 1.00 167.77 631 ASN a C 1
ATOM 702 O O . ASN D 2 631 ? 303.774 388.242 395.501 1.00 167.77 631 ASN a O 1
ATOM 707 N N . SER D 2 632 ? 302.582 386.685 394.404 1.00 158.84 632 SER a N 1
ATOM 708 C CA . SER D 2 632 ? 302.108 387.577 393.354 1.00 158.84 632 SER a CA 1
ATOM 709 C C . SER D 2 632 ? 300.995 386.852 392.614 1.00 158.84 632 SER a C 1
ATOM 710 O O . SER D 2 632 ? 300.654 385.712 392.939 1.00 158.84 632 SER a O 1
ATOM 713 N N . LYS D 2 633 ? 300.430 387.520 391.610 1.00 144.61 633 LYS a N 1
ATOM 714 C CA . LYS D 2 633 ? 299.272 386.981 390.914 1.00 144.61 633 LYS a CA 1
ATOM 715 C C . LYS D 2 633 ? 299.515 386.698 389.439 1.00 144.61 633 LYS a C 1
ATOM 716 O O . LYS D 2 633 ? 298.622 386.154 388.782 1.00 144.61 633 LYS a O 1
ATOM 722 N N . ASN D 2 634 ? 300.675 387.056 388.892 1.00 145.70 634 ASN a N 1
ATOM 723 C CA . ASN D 2 634 ? 300.902 386.820 387.475 1.00 145.70 634 ASN a CA 1
ATOM 724 C C . ASN D 2 634 ? 300.895 385.324 387.184 1.00 145.70 634 ASN a C 1
ATOM 725 O O . ASN D 2 634 ? 301.210 384.492 388.041 1.00 145.70 634 ASN a O 1
ATOM 730 N N . GLN D 2 635 ? 300.521 384.986 385.958 1.00 135.24 635 GLN a N 1
ATOM 731 C CA . GLN D 2 635 ? 300.102 383.637 385.615 1.00 135.24 635 GLN a CA 1
ATOM 732 C C . GLN D 2 635 ? 301.122 383.023 384.667 1.00 135.24 635 GLN a C 1
ATOM 733 O O . GLN D 2 635 ? 301.454 383.618 383.638 1.00 135.24 635 GLN a O 1
ATOM 739 N N . GLN D 2 636 ? 301.620 381.839 385.008 1.00 128.61 636 GLN a N 1
ATOM 740 C CA . GLN D 2 636 ? 302.638 381.166 384.212 1.00 128.61 636 GLN a CA 1
ATOM 741 C C . GLN D 2 636 ? 302.022 379.982 383.483 1.00 128.61 636 GLN a C 1
ATOM 742 O O . GLN D 2 636 ? 301.423 379.101 384.109 1.00 128.61 636 GLN a O 1
ATOM 748 N N . LEU D 2 637 ? 302.185 379.961 382.165 1.00 114.99 637 LEU a N 1
ATOM 749 C CA . LEU D 2 637 ? 301.596 378.949 381.302 1.00 114.99 637 LEU a CA 1
ATOM 750 C C . LEU D 2 637 ? 302.709 378.072 380.749 1.00 114.99 637 LEU a C 1
ATOM 751 O O . LEU D 2 637 ? 303.697 378.584 380.211 1.00 114.99 637 LEU a O 1
ATOM 756 N N . ILE D 2 638 ? 302.546 376.759 380.874 1.00 113.53 638 ILE a N 1
ATOM 757 C CA . ILE D 2 638 ? 303.541 375.799 380.415 1.00 113.53 638 ILE a CA 1
ATOM 758 C C . ILE D 2 638 ? 302.972 375.028 379.232 1.00 113.53 638 ILE a C 1
ATOM 759 O O . ILE D 2 638 ? 301.756 374.856 379.107 1.00 113.53 638 ILE a O 1
ATOM 764 N N . ILE D 2 639 ? 303.862 374.579 378.351 1.00 117.05 639 ILE a N 1
ATOM 765 C CA . ILE D 2 639 ? 303.489 373.822 377.159 1.00 117.05 639 ILE a CA 1
ATOM 766 C C . ILE D 2 639 ? 304.633 372.883 376.806 1.00 117.05 639 ILE a C 1
ATOM 767 O O . ILE D 2 639 ? 305.807 373.251 376.899 1.00 117.05 639 ILE a O 1
ATOM 772 N N . THR D 2 640 ? 304.285 371.661 376.402 1.00 123.95 640 THR a N 1
ATOM 773 C CA . THR D 2 640 ? 305.252 370.705 375.889 1.00 123.95 640 THR a CA 1
ATOM 774 C C . THR D 2 640 ? 304.721 370.099 374.598 1.00 123.95 640 THR a C 1
ATOM 775 O O . THR D 2 640 ? 303.510 370.052 374.367 1.00 123.95 640 THR a O 1
ATOM 779 N N . GLN D 2 641 ? 305.640 369.653 373.748 1.00 120.35 641 GLN a N 1
ATOM 780 C CA . GLN D 2 641 ? 305.270 369.072 372.463 1.00 120.35 641 GLN a CA 1
ATOM 781 C C . GLN D 2 641 ? 306.323 368.078 371.984 1.00 120.35 641 GLN a C 1
ATOM 782 O O . GLN D 2 641 ? 306.249 366.887 372.285 1.00 120.35 641 GLN a O 1
ATOM 788 N N . ILE E 2 686 ? 307.499 377.420 378.318 1.00 101.26 686 ILE b N 1
ATOM 789 C CA . ILE E 2 686 ? 307.582 378.440 379.356 1.00 101.26 686 ILE b CA 1
ATOM 790 C C . ILE E 2 686 ? 307.039 379.778 378.863 1.00 101.26 686 ILE b C 1
ATOM 791 O O . ILE E 2 686 ? 307.776 380.605 378.327 1.00 101.26 686 ILE b O 1
ATOM 796 N N . LEU E 2 687 ? 305.741 379.994 379.054 1.00 113.95 687 LEU b N 1
ATOM 797 C CA . LEU E 2 687 ? 305.091 381.240 378.678 1.00 113.95 687 LEU b CA 1
ATOM 798 C C . LEU E 2 687 ? 304.561 381.944 379.917 1.00 113.95 687 LEU b C 1
ATOM 799 O O . LEU E 2 687 ? 304.072 381.299 380.849 1.00 113.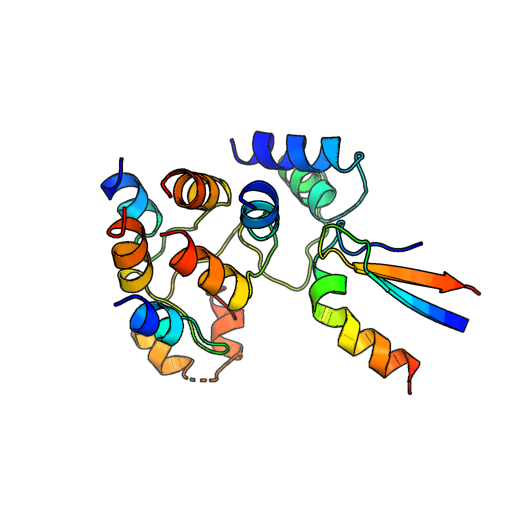95 687 LEU b O 1
ATOM 804 N N . ASP E 2 688 ? 304.669 383.270 379.923 1.00 124.33 688 ASP b N 1
ATOM 805 C CA . ASP E 2 688 ? 304.203 384.099 381.024 1.00 124.33 688 ASP b CA 1
ATOM 806 C C . ASP E 2 688 ? 303.337 385.224 380.484 1.00 124.33 688 ASP b C 1
ATOM 807 O O . ASP E 2 688 ? 303.633 385.796 379.432 1.00 124.33 688 ASP b O 1
ATOM 812 N N . THR E 2 689 ? 302.264 385.543 381.205 1.00 121.30 689 THR b N 1
ATOM 813 C CA . THR E 2 689 ? 301.403 386.640 380.788 1.00 121.30 689 THR b CA 1
ATOM 814 C C . THR E 2 689 ? 301.881 387.986 381.301 1.00 121.30 689 THR b C 1
ATOM 815 O O . THR E 2 689 ? 301.258 389.003 380.985 1.00 121.30 689 THR b O 1
ATOM 819 N N . ARG E 2 690 ? 302.950 388.020 382.094 1.00 110.84 690 ARG b N 1
ATOM 820 C CA . ARG E 2 690 ? 303.499 389.300 382.515 1.00 110.84 690 ARG b CA 1
ATOM 821 C C . ARG E 2 690 ? 303.978 390.116 381.325 1.00 110.84 690 ARG b C 1
ATOM 822 O O . ARG E 2 690 ? 304.067 391.344 381.416 1.00 110.84 690 ARG b O 1
ATOM 830 N N . ASN E 2 691 ? 304.263 389.460 380.203 1.00 114.23 691 ASN b N 1
ATOM 831 C CA . ASN E 2 691 ? 304.777 390.117 379.012 1.00 114.23 691 ASN b CA 1
ATOM 832 C C . ASN E 2 691 ? 303.710 390.342 377.949 1.00 114.23 691 ASN b C 1
ATOM 833 O O . ASN E 2 691 ? 304.050 390.737 376.830 1.00 114.23 691 ASN b O 1
ATOM 838 N N . SER E 2 692 ? 302.441 390.071 378.257 1.00 110.82 692 SER b N 1
ATOM 839 C CA . SER E 2 692 ? 301.328 390.427 377.381 1.00 110.82 692 SER b CA 1
ATOM 840 C C . SER E 2 692 ? 299.996 390.221 378.091 1.00 110.82 692 SER b C 1
ATOM 841 O O . SER E 2 692 ? 299.758 389.158 378.672 1.00 110.82 692 SER b O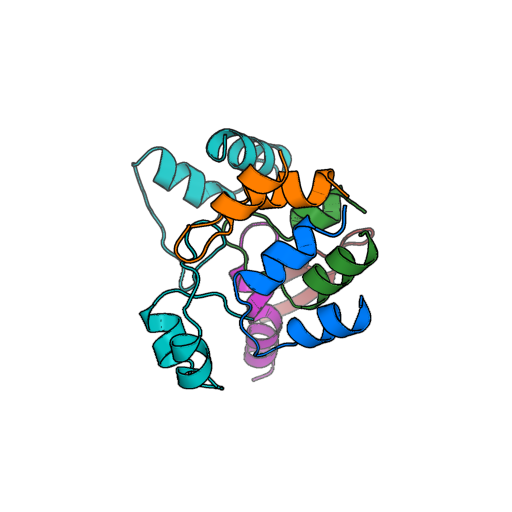 1
ATOM 844 N N . THR E 2 693 ? 299.114 391.218 378.039 1.00 112.58 693 THR b N 1
ATOM 845 C CA . THR E 2 693 ? 297.825 391.118 378.713 1.00 112.58 693 THR b CA 1
ATOM 846 C C . THR E 2 693 ? 296.851 390.178 378.013 1.00 112.58 693 THR b C 1
ATOM 847 O O . THR E 2 693 ? 295.848 389.787 378.623 1.00 112.58 693 THR b O 1
ATOM 851 N N . ALA E 2 694 ? 297.116 389.810 376.758 1.00 117.50 694 ALA b N 1
ATOM 852 C CA . ALA E 2 694 ? 296.172 388.979 376.017 1.00 117.50 694 ALA b CA 1
ATOM 853 C C . ALA E 2 694 ? 296.003 387.614 376.669 1.00 117.50 694 ALA b C 1
ATOM 854 O O . ALA E 2 694 ? 294.881 387.107 376.783 1.00 117.50 694 ALA b O 1
ATOM 856 N N . LEU E 2 695 ? 297.105 386.995 377.092 1.00 121.37 695 LEU b N 1
ATOM 857 C CA . LEU E 2 695 ? 296.987 385.734 377.812 1.00 121.37 695 LEU b CA 1
ATOM 858 C C . LEU E 2 695 ? 296.275 385.936 379.140 1.00 121.37 695 LEU b C 1
ATOM 859 O O . LEU E 2 695 ? 295.463 385.098 379.545 1.00 121.37 695 LEU b O 1
ATOM 864 N N . ALA E 2 696 ? 296.549 387.050 379.822 1.00 124.79 696 ALA b N 1
ATOM 865 C CA . ALA E 2 696 ? 295.849 387.337 381.069 1.00 124.79 696 ALA b CA 1
ATOM 866 C C . ALA E 2 696 ? 294.343 387.398 380.862 1.00 124.79 696 ALA b C 1
ATOM 867 O O . ALA E 2 696 ? 293.578 386.984 381.738 1.00 124.79 696 ALA b O 1
ATOM 869 N N . ARG E 2 697 ? 293.902 387.900 379.710 1.00 125.90 697 ARG b N 1
ATOM 870 C CA . ARG E 2 697 ? 292.478 388.025 379.434 1.00 125.90 697 ARG b CA 1
ATOM 871 C C . ARG E 2 697 ? 291.854 386.745 378.893 1.00 125.90 697 ARG b C 1
ATOM 872 O O . ARG E 2 697 ? 290.663 386.506 379.118 1.00 125.90 697 ARG b O 1
ATOM 880 N N . SER E 2 698 ? 292.623 385.909 378.191 1.00 134.28 698 SER b N 1
ATOM 881 C CA . SER E 2 698 ? 292.053 384.764 377.487 1.00 134.28 698 SER b CA 1
ATOM 882 C C . SER E 2 698 ? 292.644 383.430 377.935 1.00 134.28 698 SER b C 1
ATOM 883 O O . SER E 2 698 ? 292.609 382.455 377.174 1.00 134.28 698 SER b O 1
ATOM 886 N N . LEU E 2 699 ? 293.201 383.363 379.146 1.00 138.56 699 LEU b N 1
ATOM 887 C CA . LEU E 2 699 ? 293.686 382.083 379.645 1.00 138.56 699 LEU b CA 1
ATOM 888 C C . LEU E 2 699 ? 292.542 381.089 379.825 1.00 138.56 699 LEU b C 1
ATOM 889 O O . LEU E 2 699 ? 292.698 379.895 379.539 1.00 138.56 699 LEU b O 1
ATOM 894 N N . ILE E 2 700 ? 291.374 381.566 380.257 1.00 147.24 700 ILE b N 1
ATOM 895 C CA . ILE E 2 700 ? 290.199 380.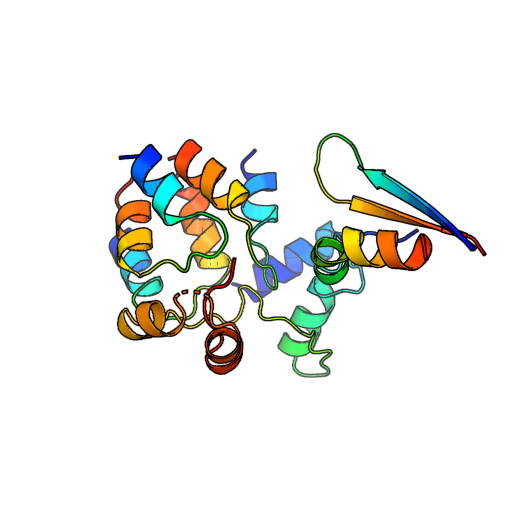700 380.298 1.00 147.24 700 ILE b CA 1
ATOM 896 C C . ILE E 2 700 ? 289.872 380.184 378.904 1.00 147.24 700 ILE b C 1
ATOM 897 O O . ILE E 2 700 ? 289.578 378.996 378.716 1.00 147.24 700 ILE b O 1
ATOM 902 N N . ASP E 2 701 ? 289.924 381.065 377.905 1.00 150.44 701 ASP b N 1
ATOM 903 C CA . ASP E 2 701 ? 289.565 380.662 376.550 1.00 150.44 701 ASP b CA 1
ATOM 904 C C . ASP E 2 701 ? 290.522 379.609 376.010 1.00 150.44 701 ASP b C 1
ATOM 905 O O . ASP E 2 701 ? 290.090 378.634 375.386 1.00 150.44 701 ASP b O 1
ATOM 910 N N . VAL E 2 702 ? 291.827 379.784 376.236 1.00 146.88 702 VAL b N 1
ATOM 911 C CA . VAL E 2 702 ? 292.767 378.781 375.738 1.00 146.88 702 VAL b CA 1
ATOM 912 C C . VAL E 2 702 ? 292.616 377.480 376.520 1.00 146.88 702 VAL b C 1
ATOM 913 O O . VAL E 2 702 ? 292.791 376.388 375.962 1.00 146.88 702 VAL b O 1
ATOM 917 N N . GLN E 2 703 ? 292.271 377.562 377.807 1.00 148.61 703 GLN b N 1
ATOM 918 C CA . GLN E 2 703 ? 291.980 376.349 378.564 1.00 148.61 703 GLN b CA 1
ATOM 919 C C . GLN E 2 703 ? 290.836 375.581 377.913 1.00 148.61 703 GLN b C 1
ATOM 920 O O . GLN E 2 703 ? 290.946 374.379 377.653 1.00 148.61 703 GLN b O 1
ATOM 926 N N . ASN E 2 704 ? 289.742 376.277 377.598 1.00 152.31 704 ASN b N 1
ATOM 927 C CA . ASN E 2 704 ? 288.619 375.616 376.935 1.00 152.31 704 ASN b CA 1
ATOM 928 C C . ASN E 2 704 ? 289.017 375.073 375.568 1.00 152.31 704 ASN b C 1
ATOM 929 O O . ASN E 2 704 ? 288.581 373.984 375.172 1.00 152.31 704 ASN b O 1
ATOM 934 N N . ALA E 2 705 ? 289.836 375.822 374.827 1.00 154.10 705 ALA b N 1
ATOM 935 C CA . ALA E 2 705 ? 290.272 375.359 373.513 1.00 154.10 705 ALA b CA 1
ATOM 936 C C . ALA E 2 705 ? 291.057 374.060 373.624 1.00 154.10 705 ALA b C 1
ATOM 937 O O . ALA E 2 705 ? 290.887 373.149 372.805 1.00 154.10 705 ALA b O 1
ATOM 939 N N . TYR E 2 706 ? 291.927 373.958 374.629 1.00 150.31 706 TYR b N 1
ATOM 940 C CA . TYR E 2 706 ? 292.596 372.691 374.901 1.00 150.31 706 TYR b CA 1
ATOM 941 C C . TYR E 2 706 ? 291.592 371.612 375.280 1.00 150.31 706 TYR b C 1
ATOM 942 O O . TYR E 2 706 ? 291.718 370.458 374.850 1.00 150.31 706 TYR b O 1
ATOM 951 N N . ASN E 2 707 ? 290.590 371.967 376.087 1.00 153.83 707 ASN b N 1
ATOM 952 C CA . ASN E 2 707 ? 289.605 370.980 376.517 1.00 153.83 707 ASN b CA 1
ATOM 953 C C . ASN E 2 707 ? 288.894 370.362 375.322 1.00 153.83 707 ASN b C 1
ATOM 954 O O . ASN E 2 707 ? 288.691 369.144 375.271 1.00 153.83 707 ASN b O 1
ATOM 959 N N . ASP E 2 708 ? 288.518 371.181 374.347 1.00 161.73 708 ASP b N 1
ATOM 960 C CA . ASP E 2 708 ? 287.898 370.663 373.134 1.00 161.73 708 ASP b CA 1
ATOM 961 C C . ASP E 2 708 ? 288.921 370.568 372.004 1.00 161.73 708 ASP b C 1
ATOM 962 O O . ASP E 2 708 ? 290.061 370.158 372.219 1.00 161.73 708 ASP b O 1
ATOM 967 N N . LYS F 2 882 ? 308.062 411.057 380.485 1.00 84.55 882 LYS c N 1
ATOM 968 C CA . LYS F 2 882 ? 307.635 410.547 381.781 1.00 84.55 882 LYS c CA 1
ATOM 969 C C . LYS F 2 882 ? 307.017 409.165 381.627 1.00 84.55 882 LYS c C 1
ATOM 970 O O . LYS F 2 882 ? 307.427 408.210 382.289 1.00 84.55 882 LYS c O 1
ATOM 976 N N . ASP F 2 883 ? 306.027 409.067 380.739 1.00 99.21 883 ASP c N 1
ATOM 977 C CA . ASP F 2 883 ? 305.444 407.769 380.423 1.00 99.21 883 ASP c CA 1
ATOM 978 C C . ASP F 2 883 ? 306.508 406.855 379.832 1.00 99.21 883 ASP c C 1
ATOM 979 O O . ASP F 2 883 ? 306.584 405.665 380.174 1.00 99.21 883 ASP c O 1
ATOM 984 N N . PHE F 2 884 ? 307.351 407.402 378.955 1.00 95.98 884 PHE c N 1
ATOM 985 C CA . PHE F 2 884 ? 308.452 406.628 378.398 1.00 95.98 884 PHE c CA 1
ATOM 986 C C . PHE F 2 884 ? 309.356 406.110 379.503 1.00 95.98 884 PHE c C 1
ATOM 987 O O . PHE F 2 884 ? 309.754 404.943 379.493 1.00 95.98 884 PHE c O 1
ATOM 995 N N . VAL F 2 885 ? 309.702 406.969 380.461 1.00 99.72 885 VAL c N 1
ATOM 996 C CA . VAL F 2 885 ? 310.591 406.547 381.540 1.00 99.72 885 VAL c CA 1
ATOM 997 C C . VAL F 2 885 ? 309.949 405.426 382.344 1.00 99.72 885 VAL c C 1
ATOM 998 O O . VAL F 2 885 ? 310.595 404.420 382.667 1.00 99.72 885 VAL c O 1
ATOM 1002 N N . SER F 2 886 ? 308.665 405.576 382.673 1.00 97.00 886 SER c N 1
ATOM 1003 C CA . SER F 2 886 ? 307.989 404.555 383.465 1.00 97.00 886 SER c CA 1
ATOM 1004 C C . SER F 2 886 ? 307.986 403.215 382.743 1.00 97.00 886 SER c C 1
ATOM 1005 O O . SER F 2 886 ? 308.377 402.184 383.310 1.00 97.00 886 SER c O 1
ATOM 1008 N N . THR F 2 887 ? 307.557 403.212 381.481 1.00 100.14 887 THR c N 1
ATOM 1009 C CA . THR F 2 887 ? 307.476 401.950 380.759 1.00 100.14 887 THR c CA 1
ATOM 1010 C C . THR F 2 887 ? 308.858 401.366 380.497 1.00 100.14 887 THR c C 1
ATOM 1011 O O . THR F 2 887 ? 309.015 400.141 380.494 1.00 100.14 887 THR c O 1
ATOM 1015 N N . TYR F 2 888 ? 309.875 402.213 380.317 1.00 101.93 888 TYR c N 1
ATOM 1016 C CA . TYR F 2 888 ? 311.229 401.716 380.110 1.00 101.93 888 TYR c CA 1
ATOM 1017 C C . TYR F 2 888 ? 311.757 401.035 381.362 1.00 101.93 888 TYR c C 1
ATOM 1018 O O . TYR F 2 888 ? 312.322 399.939 381.293 1.00 101.93 888 TYR c O 1
ATOM 1027 N N . GLN F 2 889 ? 311.578 401.672 382.521 1.00 101.19 889 GLN c N 1
ATOM 1028 C CA . GLN F 2 889 ? 312.019 401.052 383.763 1.00 101.19 889 GLN c CA 1
ATOM 1029 C C . GLN F 2 889 ? 311.299 399.734 383.991 1.00 101.19 889 GLN c C 1
ATOM 1030 O O . GLN F 2 889 ? 311.921 398.744 384.391 1.00 101.19 889 GLN c O 1
ATOM 1036 N N . ARG F 2 890 ? 309.988 399.701 383.732 1.00 102.95 890 ARG c N 1
ATOM 1037 C CA . ARG F 2 890 ? 309.224 398.473 383.930 1.00 102.95 890 ARG c CA 1
ATOM 1038 C C . ARG F 2 890 ? 309.713 397.366 383.001 1.00 102.95 890 ARG c C 1
ATOM 1039 O O . ARG F 2 890 ? 309.935 396.222 383.428 1.00 102.95 890 ARG c O 1
ATOM 1047 N N . TRP F 2 891 ? 309.920 397.699 381.727 1.00 99.42 891 TRP c N 1
ATOM 1048 C CA . TRP F 2 891 ? 310.428 396.717 380.782 1.00 99.42 891 TRP c CA 1
ATOM 1049 C C . TRP F 2 891 ? 311.788 396.203 381.222 1.00 99.42 891 TRP c C 1
ATOM 1050 O O . TRP F 2 891 ? 312.077 395.008 381.104 1.00 99.42 891 TRP c O 1
ATOM 1061 N N . GLN F 2 892 ? 312.635 397.092 381.741 1.00 100.11 892 GLN c N 1
ATOM 1062 C CA . GLN F 2 892 ? 313.989 396.682 382.086 1.00 100.11 892 GLN c CA 1
ATOM 1063 C C . GLN F 2 892 ? 314.007 395.762 383.301 1.00 100.11 892 GLN c C 1
ATOM 1064 O O . GLN F 2 892 ? 314.628 394.695 383.261 1.00 100.11 892 GLN c O 1
ATOM 1070 N N . ASN F 2 893 ? 313.327 396.135 384.394 1.00 103.63 893 ASN c N 1
ATOM 1071 C CA . ASN F 2 893 ? 313.427 395.229 385.539 1.00 103.63 893 ASN c CA 1
ATOM 1072 C C . ASN F 2 893 ? 312.624 393.967 385.286 1.00 103.63 893 ASN c C 1
ATOM 1073 O O . ASN F 2 893 ? 312.828 392.967 385.979 1.00 103.63 893 ASN c O 1
ATOM 1078 N N . ASN F 2 894 ? 311.730 393.989 384.294 1.00 105.42 894 ASN c N 1
ATOM 1079 C CA . ASN F 2 894 ? 311.083 392.759 383.867 1.00 105.42 894 ASN c CA 1
ATOM 1080 C C . ASN F 2 894 ? 312.071 391.776 383.260 1.00 105.42 894 ASN c C 1
ATOM 1081 O O . ASN F 2 894 ? 311.728 390.604 383.078 1.00 105.42 894 ASN c O 1
ATOM 1086 N N . GLY F 2 895 ? 313.278 392.222 382.948 1.00 98.39 895 GLY c N 1
ATOM 1087 C CA . GLY F 2 895 ? 314.258 391.418 382.263 1.00 98.39 895 GLY c CA 1
ATOM 1088 C C . GLY F 2 895 ? 314.432 391.740 380.797 1.00 98.39 895 GLY c C 1
ATOM 1089 O O . GLY F 2 895 ? 315.028 390.934 380.075 1.00 98.39 895 GLY c O 1
ATOM 1090 N N . ALA F 2 896 ? 313.943 392.890 380.342 1.00 95.39 896 ALA c N 1
ATOM 1091 C CA . ALA F 2 896 ? 313.915 393.250 378.930 1.00 95.39 896 ALA c CA 1
ATOM 1092 C C . ALA F 2 896 ? 313.307 392.154 378.047 1.00 95.39 896 ALA c C 1
ATOM 1093 O O . ALA F 2 896 ? 313.938 391.702 377.090 1.00 95.39 896 ALA c O 1
ATOM 1095 N N . PRO F 2 897 ? 312.086 391.713 378.336 1.00 100.25 897 PRO c N 1
ATOM 1096 C CA . PRO F 2 897 ? 311.454 390.694 377.498 1.00 100.25 897 PRO c CA 1
ATOM 1097 C C . PRO F 2 897 ? 310.804 391.325 376.275 1.00 100.25 897 PRO c C 1
ATOM 1098 O O . PRO F 2 897 ? 310.780 392.542 376.102 1.00 100.25 897 PRO c O 1
ATOM 1102 N N . LEU F 2 898 ? 310.270 390.457 375.421 1.00 98.91 898 LEU c N 1
ATOM 1103 C CA . LEU F 2 898 ? 309.595 390.880 374.200 1.00 98.91 898 LEU c CA 1
ATOM 1104 C C . LEU F 2 898 ? 308.089 390.781 374.410 1.00 98.91 898 LEU c C 1
ATOM 1105 O O . LEU F 2 898 ? 307.539 389.681 374.518 1.00 98.91 898 LEU c O 1
ATOM 1110 N N . GLY F 2 899 ? 307.425 391.927 374.463 1.00 102.85 899 GLY c N 1
ATOM 1111 C CA . GLY F 2 899 ? 305.993 391.939 374.667 1.00 102.85 899 GLY c CA 1
ATOM 1112 C C . GLY F 2 899 ? 305.437 393.337 374.532 1.00 102.85 899 GLY c C 1
ATOM 1113 O O . GLY F 2 899 ? 306.074 394.226 373.965 1.00 102.85 899 GLY c O 1
ATOM 1114 N N . ASP F 2 900 ? 304.223 393.518 375.058 1.00 109.33 900 ASP c N 1
ATOM 1115 C CA . ASP F 2 900 ? 303.586 394.829 374.997 1.00 109.33 900 ASP c CA 1
ATOM 1116 C C . ASP F 2 900 ? 304.445 395.885 375.667 1.00 109.33 900 ASP c C 1
ATOM 1117 O O . ASP F 2 900 ? 304.488 397.034 375.210 1.00 109.33 900 ASP c O 1
ATOM 1122 N N . GLU F 2 901 ? 305.146 395.515 376.740 1.00 108.68 901 GLU c N 1
ATOM 1123 C CA . GLU F 2 901 ? 306.124 396.422 377.325 1.00 108.68 901 GLU c CA 1
ATOM 1124 C C .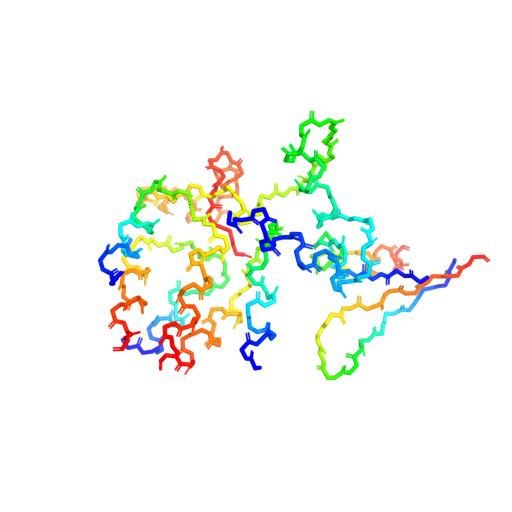 GLU F 2 901 ? 307.197 396.783 376.309 1.00 108.68 901 GLU c C 1
ATOM 1125 O O . GLU F 2 901 ? 307.626 397.939 376.229 1.00 108.68 901 GLU c O 1
ATOM 1131 N N . ALA F 2 902 ? 307.641 395.803 375.523 1.00 103.59 902 ALA c N 1
ATOM 1132 C CA . ALA F 2 902 ? 308.621 396.084 374.481 1.00 103.59 902 ALA c CA 1
ATOM 1133 C C . ALA F 2 902 ? 307.986 396.813 373.305 1.00 103.59 902 ALA c C 1
ATOM 1134 O O . ALA F 2 902 ? 308.591 397.730 372.738 1.00 103.59 902 ALA c O 1
ATOM 1136 N N . TYR F 2 903 ? 306.767 396.427 372.925 1.00 102.69 903 TYR c N 1
ATOM 1137 C CA . TYR F 2 903 ? 306.166 396.980 371.717 1.00 102.69 903 TYR c CA 1
ATOM 1138 C C . TYR F 2 903 ? 305.771 398.439 371.896 1.00 102.69 903 TYR c C 1
ATOM 1139 O O . TYR F 2 903 ? 305.822 399.219 370.939 1.00 102.69 903 TYR c O 1
ATOM 1148 N N . HIS F 2 904 ? 305.364 398.835 373.103 1.00 102.47 904 HIS c N 1
ATOM 1149 C CA . HIS F 2 904 ? 305.075 400.247 373.312 1.00 102.47 904 HIS c CA 1
ATOM 1150 C C . HIS F 2 904 ? 306.330 401.095 373.175 1.00 102.47 904 HIS c C 1
ATOM 1151 O O . HIS F 2 904 ? 306.282 402.180 372.584 1.00 102.47 904 HIS c O 1
ATOM 1158 N N . VAL F 2 905 ? 307.458 400.625 373.706 1.00 92.83 905 VAL c N 1
ATOM 1159 C CA . VAL F 2 905 ? 308.718 401.335 373.507 1.00 92.83 905 VAL c CA 1
ATOM 1160 C C . VAL F 2 905 ? 309.073 401.364 372.028 1.00 92.83 905 VAL c C 1
ATOM 1161 O O . VAL F 2 905 ? 309.527 402.385 371.499 1.00 92.83 905 VAL c O 1
ATOM 1165 N N . LEU F 2 906 ? 308.860 400.245 371.339 1.00 90.41 906 LEU c N 1
ATOM 1166 C CA . LEU F 2 906 ? 309.111 400.170 369.906 1.00 90.41 906 LEU c CA 1
ATOM 1167 C C . LEU F 2 906 ? 308.340 401.252 369.158 1.00 90.41 906 LEU c C 1
ATOM 1168 O O . LEU F 2 906 ? 308.903 401.990 368.343 1.00 90.41 906 LEU c O 1
ATOM 1173 N N . GLU F 2 907 ? 307.044 401.366 369.437 1.00 97.33 907 GLU c N 1
ATOM 1174 C CA . GLU F 2 907 ? 306.237 402.365 368.747 1.00 97.33 907 GLU c CA 1
ATOM 1175 C C . GLU F 2 907 ? 306.618 403.770 369.187 1.00 97.33 907 GLU c C 1
ATOM 1176 O O . GLU F 2 907 ? 306.473 404.727 368.420 1.00 97.33 907 GLU c O 1
ATOM 1182 N N . THR F 2 908 ? 307.104 403.915 370.420 1.00 92.79 908 THR c N 1
ATOM 1183 C CA . THR F 2 908 ? 307.519 405.227 370.899 1.00 92.79 908 THR c CA 1
ATOM 1184 C C . THR F 2 908 ? 308.741 405.742 370.152 1.00 92.79 908 THR c C 1
ATOM 1185 O O . THR F 2 908 ? 308.804 406.933 369.831 1.00 92.79 908 THR c O 1
ATOM 1189 N N . LEU F 2 909 ? 309.702 404.870 369.851 1.00 88.77 909 LEU c N 1
ATOM 1190 C CA . LEU F 2 909 ? 310.849 405.226 369.028 1.00 88.77 909 LEU c CA 1
ATOM 1191 C C . LEU F 2 909 ? 310.511 405.190 367.543 1.00 88.77 909 LEU c C 1
ATOM 1192 O O . LEU F 2 909 ? 311.412 405.274 366.704 1.00 88.77 909 LEU c O 1
ATOM 1197 N N . THR F 2 910 ? 309.225 405.066 367.218 1.00 87.32 910 THR c N 1
ATOM 1198 C CA . THR F 2 910 ? 308.670 405.136 365.862 1.00 87.32 910 THR c CA 1
ATOM 1199 C C . THR F 2 910 ? 309.559 404.439 364.831 1.00 87.32 910 THR c C 1
ATOM 1200 O O . THR F 2 910 ? 310.042 405.033 363.869 1.00 87.32 910 THR c O 1
ATOM 1204 N N . LEU F 2 911 ? 309.757 403.141 365.048 1.00 87.71 911 LEU c N 1
ATOM 1205 C CA . LEU F 2 911 ? 310.411 402.314 364.047 1.00 87.71 911 LEU c CA 1
ATOM 1206 C C . LEU F 2 911 ? 309.752 400.953 363.869 1.00 87.71 911 LEU c C 1
ATOM 1207 O O . LEU F 2 911 ? 310.302 400.113 363.151 1.00 87.71 911 LEU c O 1
ATOM 1212 N N . GLY F 2 912 ? 308.595 400.713 364.482 1.00 96.82 912 GLY c N 1
ATOM 1213 C CA . GLY F 2 912 ? 307.868 399.470 364.315 1.00 96.82 912 GLY c CA 1
ATOM 1214 C C . GLY F 2 912 ? 306.643 399.411 365.203 1.00 96.82 912 GLY c C 1
ATOM 1215 O O . GLY F 2 912 ? 306.563 400.142 366.193 1.00 96.82 912 GLY c O 1
ATOM 1216 N N . ARG F 2 913 ? 305.683 398.552 364.870 1.00 108.53 913 ARG c N 1
ATOM 1217 C CA . ARG F 2 913 ? 304.454 398.471 365.643 1.00 108.53 913 ARG c CA 1
ATOM 1218 C C . ARG F 2 913 ? 303.856 397.079 365.516 1.00 108.53 913 ARG c C 1
ATOM 1219 O O . ARG F 2 913 ? 303.974 396.427 364.475 1.00 108.53 913 ARG c O 1
ATOM 1227 N N . LEU F 2 914 ? 303.228 396.625 366.598 1.00 114.53 914 LEU c N 1
ATOM 1228 C CA . LEU F 2 914 ? 302.435 395.395 366.600 1.00 114.53 914 LEU c CA 1
ATOM 1229 C C . LEU F 2 914 ? 301.151 395.644 367.374 1.00 114.53 914 LEU c C 1
ATOM 1230 O O . LEU F 2 914 ? 301.017 395.247 368.538 1.00 114.53 914 LEU c O 1
ATOM 1235 N N . PRO F 2 915 ? 300.180 396.311 366.756 1.00 123.51 915 PRO c N 1
ATOM 1236 C CA . PRO F 2 915 ? 298.933 396.627 367.465 1.00 123.51 915 PRO c CA 1
ATOM 1237 C C . PRO F 2 915 ? 298.180 395.385 367.912 1.00 123.51 915 PRO c C 1
ATOM 1238 O O . PRO F 2 915 ? 297.919 394.483 367.111 1.00 123.51 915 PRO c O 1
ATOM 1242 N N . SER F 2 916 ? 297.830 395.331 369.193 1.00 132.57 916 SER c N 1
ATOM 1243 C CA . SER F 2 916 ? 297.047 394.225 369.715 1.00 132.57 916 SER c CA 1
ATOM 1244 C C . SER F 2 916 ? 295.557 394.542 369.628 1.00 132.57 916 SER c C 1
ATOM 1245 O O . SER F 2 916 ? 295.142 395.701 369.565 1.00 132.57 916 SER c O 1
ATOM 1248 N N . ALA F 2 917 ? 294.748 393.482 369.629 1.00 137.85 917 ALA c N 1
ATOM 1249 C CA . ALA F 2 917 ? 293.295 393.617 369.509 1.00 137.85 917 ALA c CA 1
ATOM 1250 C C . ALA F 2 917 ? 292.699 393.935 370.881 1.00 137.85 917 ALA c C 1
ATOM 1251 O O . ALA F 2 917 ? 292.014 393.127 371.512 1.00 137.85 917 ALA c O 1
ATOM 1253 N N . ALA F 2 918 ? 292.972 395.152 371.334 1.00 133.26 918 ALA c N 1
ATOM 1254 C CA . ALA F 2 918 ? 292.470 395.658 372.607 1.00 133.26 918 ALA c CA 1
ATOM 1255 C C . ALA F 2 918 ? 292.661 397.170 372.604 1.00 133.26 918 ALA c C 1
ATOM 1256 O O . ALA F 2 918 ? 292.998 397.770 371.579 1.00 133.26 918 ALA c O 1
ATOM 1258 N N . THR F 2 919 ? 292.438 397.783 373.764 1.00 125.26 919 THR c N 1
ATOM 1259 C CA . THR F 2 919 ? 292.621 399.226 373.932 1.00 125.26 919 THR c CA 1
ATOM 1260 C C . THR F 2 919 ? 293.054 399.453 375.379 1.00 125.26 919 THR c C 1
ATOM 1261 O O . THR F 2 919 ? 292.230 399.437 376.297 1.00 125.26 919 THR c O 1
ATOM 1265 N N . GLY F 2 920 ? 294.352 399.664 375.575 1.00 121.28 920 GLY c N 1
ATOM 1266 C CA . GLY F 2 920 ? 294.913 399.760 376.903 1.00 121.28 920 GLY c CA 1
ATOM 1267 C C . GLY F 2 920 ? 294.809 401.147 377.500 1.00 121.28 920 GLY c C 1
ATOM 1268 O O . GLY F 2 920 ? 294.143 402.042 376.982 1.00 121.28 920 GLY c O 1
ATOM 1269 N N . ILE F 2 921 ? 295.504 401.319 378.627 1.00 113.89 921 ILE c N 1
ATOM 1270 C CA . ILE F 2 921 ? 295.467 402.577 379.368 1.00 113.89 921 ILE c CA 1
ATOM 1271 C C . ILE F 2 921 ? 295.974 403.735 378.520 1.00 113.89 921 ILE c C 1
ATOM 1272 O O . ILE F 2 921 ? 295.542 404.880 378.697 1.00 113.89 921 ILE c O 1
ATOM 1277 N N . GLY F 2 922 ? 296.870 403.459 377.571 1.00 122.00 922 GLY c N 1
ATOM 1278 C CA . GLY F 2 922 ? 297.529 404.518 376.826 1.00 122.00 922 GLY c CA 1
ATOM 1279 C C . GLY F 2 922 ? 296.598 405.438 376.065 1.00 122.00 922 GLY c C 1
ATOM 1280 O O . GLY F 2 922 ? 296.983 406.567 375.747 1.00 122.00 922 GLY c O 1
ATOM 1281 N N . ASN F 2 923 ? 295.381 404.988 375.762 1.00 123.91 923 ASN c N 1
ATOM 1282 C CA . ASN F 2 923 ? 294.447 405.810 374.994 1.00 123.91 923 ASN c CA 1
ATOM 1283 C C . ASN F 2 923 ? 293.022 405.387 375.347 1.00 123.91 923 ASN c C 1
ATOM 1284 O O . ASN F 2 923 ? 292.534 404.369 374.852 1.00 123.91 923 ASN c O 1
ATOM 1289 N N . MET F 2 924 ? 292.368 406.174 376.205 1.00 120.85 924 MET c N 1
ATOM 1290 C CA . MET F 2 924 ? 290.990 405.899 376.615 1.00 120.85 924 MET c CA 1
ATOM 1291 C C . MET F 2 924 ? 290.255 407.231 376.723 1.00 120.85 924 MET c C 1
ATOM 1292 O O . MET F 2 924 ? 290.400 407.939 377.723 1.00 120.85 924 MET c O 1
ATOM 1297 N N . ARG F 2 925 ? 289.468 407.564 375.707 1.00 119.06 925 ARG c N 1
ATOM 1298 C CA . ARG F 2 925 ? 288.565 408.696 375.836 1.00 119.06 925 ARG c CA 1
ATOM 1299 C C . ARG F 2 925 ? 287.505 408.383 376.886 1.00 119.06 925 ARG c C 1
ATOM 1300 O O . ARG F 2 925 ? 287.129 407.227 377.093 1.00 119.06 925 ARG c O 1
ATOM 1308 N N . ILE F 2 926 ? 287.034 409.422 377.568 1.00 118.59 926 ILE c N 1
ATOM 1309 C CA . ILE F 2 926 ? 286.028 409.283 378.616 1.00 118.59 926 ILE c CA 1
ATOM 1310 C C . ILE F 2 926 ? 284.671 409.657 378.041 1.00 118.59 926 ILE c C 1
ATOM 1311 O O . ILE F 2 926 ? 284.499 410.753 377.493 1.00 118.59 926 ILE c O 1
ATOM 1316 N N . ALA F 2 927 ? 283.707 408.749 378.170 1.00 122.62 927 ALA c N 1
ATOM 1317 C CA . ALA F 2 927 ? 282.440 408.859 377.468 1.00 122.62 927 ALA c CA 1
ATOM 1318 C C . ALA F 2 927 ? 281.461 409.763 378.214 1.00 122.62 927 ALA c C 1
ATOM 1319 O O . ALA F 2 927 ? 281.547 409.960 379.429 1.00 122.62 927 ALA c O 1
ATOM 1321 N N . THR F 2 928 ? 280.506 410.305 377.460 1.00 124.07 928 THR c N 1
ATOM 1322 C CA . THR F 2 928 ? 279.457 411.155 377.999 1.00 124.07 928 THR c CA 1
ATOM 1323 C C . THR F 2 928 ? 278.366 410.309 378.655 1.00 124.07 928 THR c C 1
ATOM 1324 O O . THR F 2 928 ? 278.341 409.080 378.546 1.00 124.07 928 THR c O 1
ATOM 1328 N N . ALA F 2 929 ? 277.447 410.980 379.353 1.00 129.57 929 ALA c N 1
ATOM 1329 C CA . ALA F 2 929 ? 276.347 410.274 380.003 1.00 129.57 929 ALA c CA 1
ATOM 1330 C C . ALA F 2 929 ? 275.433 409.610 378.981 1.00 129.57 929 ALA c C 1
ATOM 1331 O O . ALA F 2 929 ? 274.998 408.467 379.176 1.00 129.57 929 ALA c O 1
ATOM 1333 N N . GLN F 2 930 ? 275.118 410.310 377.888 1.00 129.06 930 GLN c N 1
ATOM 1334 C CA . GLN F 2 930 ? 274.313 409.686 376.846 1.00 129.06 930 GLN c CA 1
ATOM 1335 C C . GLN F 2 930 ? 275.046 408.514 376.211 1.00 129.06 930 GLN c C 1
ATOM 1336 O O . GLN F 2 930 ? 274.405 407.568 375.745 1.00 129.06 930 GLN c O 1
ATOM 1342 N N . GLN F 2 931 ? 276.380 408.533 376.207 1.00 122.95 931 GLN c N 1
ATOM 1343 C CA . GLN F 2 931 ? 277.111 407.337 375.806 1.00 122.95 931 GLN c CA 1
ATOM 1344 C C . GLN F 2 931 ? 276.838 406.188 376.768 1.00 122.95 931 GLN c C 1
ATOM 1345 O O . GLN F 2 931 ? 276.688 405.036 376.343 1.00 122.95 931 GLN c O 1
ATOM 1351 N N . ARG F 2 932 ? 276.767 406.485 378.069 1.00 127.57 932 ARG c N 1
ATOM 1352 C CA . ARG F 2 932 ? 276.415 405.457 379.043 1.00 127.57 932 ARG c CA 1
ATOM 1353 C C . ARG F 2 932 ? 275.028 404.896 378.773 1.00 127.57 932 ARG c C 1
ATOM 1354 O O . ARG F 2 932 ? 274.824 403.676 378.808 1.00 127.57 932 ARG c O 1
ATOM 1362 N N . ILE F 2 933 ? 274.056 405.769 378.508 1.00 125.58 933 ILE c N 1
ATOM 1363 C CA . ILE F 2 933 ? 272.710 405.270 378.254 1.00 125.58 933 ILE c CA 1
ATOM 1364 C C . ILE F 2 933 ? 272.666 404.502 376.940 1.00 125.58 933 ILE c C 1
ATOM 1365 O O . ILE F 2 933 ? 271.859 403.578 376.781 1.00 125.58 933 ILE c O 1
ATOM 1370 N N . GLY F 2 934 ? 273.526 404.857 375.984 1.00 125.47 934 GLY c N 1
ATOM 1371 C CA . GLY F 2 934 ? 273.592 404.099 374.748 1.00 125.47 934 GLY c CA 1
ATOM 1372 C C . GLY F 2 934 ? 274.135 402.698 374.954 1.00 125.47 934 GLY c C 1
ATOM 1373 O O . GLY F 2 934 ? 273.589 401.724 374.430 1.00 125.47 934 GLY c O 1
ATOM 1374 N N . VAL F 2 935 ? 275.221 402.576 375.721 1.00 122.77 935 VAL c N 1
ATOM 1375 C CA . VAL F 2 935 ? 275.817 401.256 375.906 1.00 122.77 935 VAL c CA 1
ATOM 1376 C C . VAL F 2 935 ? 274.923 400.385 376.778 1.00 122.77 935 VAL c C 1
ATOM 1377 O O . VAL F 2 935 ? 274.666 399.221 376.452 1.00 122.77 935 VAL c O 1
ATOM 1381 N N . VAL F 2 936 ? 274.413 400.931 377.878 1.00 123.83 936 VAL c N 1
ATOM 1382 C CA . VAL F 2 936 ? 273.566 400.153 378.772 1.00 123.83 936 VAL c CA 1
ATOM 1383 C C . VAL F 2 936 ? 272.194 399.930 378.148 1.00 123.83 936 VAL c C 1
ATOM 1384 O O . VAL F 2 936 ? 271.674 398.814 378.155 1.00 123.83 936 VAL c O 1
ATOM 1388 N N . TRP F 2 943 ? 273.783 396.141 377.362 1.00 127.65 943 TRP c N 1
ATOM 1389 C CA . TRP F 2 943 ? 275.230 396.295 377.271 1.00 127.65 943 TRP c CA 1
ATOM 1390 C C . TRP F 2 943 ? 275.679 396.279 375.815 1.00 127.65 943 TRP c C 1
ATOM 1391 O O . TRP F 2 943 ? 275.942 395.220 375.249 1.00 127.65 943 TRP c O 1
ATOM 1402 N N . ASN F 2 944 ? 275.768 397.464 375.215 1.00 126.57 944 ASN c N 1
ATOM 1403 C CA . ASN F 2 944 ? 276.110 397.596 373.803 1.00 126.57 944 ASN c CA 1
ATOM 1404 C C . ASN F 2 944 ? 277.625 397.651 373.646 1.00 126.57 944 ASN c C 1
ATOM 1405 O O . ASN F 2 944 ? 278.251 398.672 373.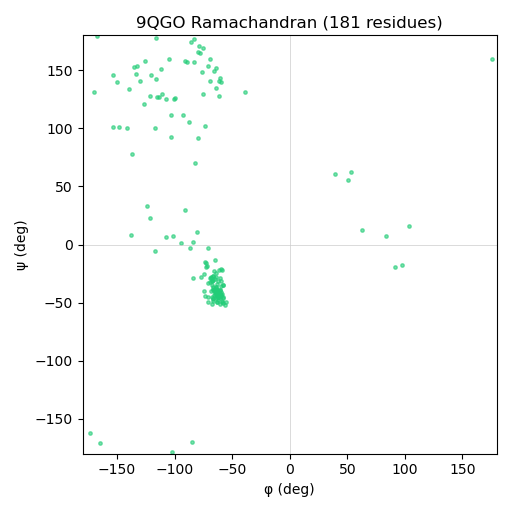946 1.00 126.57 944 ASN c O 1
ATOM 1410 N N . THR F 2 945 ? 278.217 396.556 373.169 1.00 125.67 945 THR c N 1
ATOM 1411 C CA . THR F 2 945 ? 279.664 396.508 372.996 1.00 125.67 945 THR c CA 1
ATOM 1412 C C . THR F 2 945 ? 280.127 397.256 371.754 1.00 125.67 945 THR c C 1
ATOM 1413 O O . THR F 2 945 ? 281.268 397.732 371.713 1.00 125.67 945 THR c O 1
ATOM 1417 N N . GLU F 2 946 ? 279.274 397.352 370.732 1.00 127.92 946 GLU c N 1
ATOM 1418 C CA . GLU F 2 946 ? 279.706 397.951 369.474 1.00 127.92 946 GLU c CA 1
ATOM 1419 C C . GLU F 2 946 ? 280.048 399.426 369.639 1.00 127.92 946 GLU c C 1
ATOM 1420 O O . GLU F 2 946 ? 281.035 399.894 369.068 1.00 127.92 946 GLU c O 1
ATOM 1426 N N . VAL F 2 947 ? 279.274 400.172 370.427 1.00 123.88 947 VAL c N 1
ATOM 1427 C CA . VAL F 2 947 ? 279.640 401.562 370.672 1.00 123.88 947 VAL c CA 1
ATOM 1428 C C . VAL F 2 947 ? 280.938 401.640 371.473 1.00 123.88 947 VAL c C 1
ATOM 1429 O O . VAL F 2 947 ? 281.771 402.528 371.236 1.00 123.88 947 VAL c O 1
ATOM 1433 N N . ILE F 2 948 ? 281.137 400.709 372.411 1.00 120.40 948 ILE c N 1
ATOM 1434 C CA . ILE F 2 948 ? 282.367 400.683 373.197 1.00 120.40 948 ILE c CA 1
ATOM 1435 C C . ILE F 2 948 ? 283.574 400.547 372.281 1.00 120.40 948 ILE c C 1
ATOM 1436 O O . ILE F 2 948 ? 284.538 401.316 372.374 1.00 120.40 948 ILE c O 1
ATOM 1441 N N . ILE F 2 949 ? 283.531 399.578 371.365 1.00 119.59 949 ILE c N 1
ATOM 1442 C CA . ILE F 2 949 ? 284.651 399.417 370.449 1.00 119.59 949 ILE c CA 1
ATOM 1443 C C . ILE F 2 949 ? 284.684 400.532 369.416 1.00 119.59 949 ILE c C 1
ATOM 1444 O O . ILE F 2 949 ? 285.725 400.766 368.795 1.00 119.59 949 ILE c O 1
ATOM 1449 N N . SER F 2 950 ? 283.566 401.231 369.214 1.00 118.87 950 SER c N 1
ATOM 1450 C CA . SER F 2 950 ? 283.544 402.323 368.250 1.00 118.87 950 SER c CA 1
ATOM 1451 C C . SER F 2 950 ? 284.293 403.541 368.770 1.00 118.87 950 SER c C 1
ATOM 1452 O O . SER F 2 950 ? 285.067 404.166 368.035 1.00 118.87 950 SER c O 1
ATOM 1455 N N . ASN F 2 951 ? 284.072 403.904 370.032 1.00 120.10 951 ASN c N 1
ATOM 1456 C CA . ASN F 2 951 ? 284.589 405.163 370.558 1.00 120.10 951 ASN c CA 1
ATOM 1457 C C . ASN F 2 951 ? 285.756 404.990 371.525 1.00 120.10 951 ASN c C 1
ATOM 1458 O O . ASN F 2 951 ? 286.202 405.982 372.113 1.00 120.10 951 ASN c O 1
ATOM 1463 N N . GLN F 2 952 ? 286.265 403.771 371.695 1.00 118.99 952 GLN c N 1
ATOM 1464 C CA . GLN F 2 952 ? 287.421 403.497 372.550 1.00 118.99 952 GLN c CA 1
ATOM 1465 C C . GLN F 2 952 ? 287.213 404.063 373.955 1.00 118.99 952 GLN c C 1
ATOM 1466 O O . GLN F 2 952 ? 287.941 404.940 374.421 1.00 118.99 952 GLN c O 1
ATOM 1472 N N . LEU F 2 953 ? 286.195 403.544 374.625 1.00 122.93 953 LEU c N 1
ATOM 1473 C CA . LEU F 2 953 ? 285.791 404.024 375.936 1.00 122.93 953 LEU c CA 1
ATOM 1474 C C . LEU F 2 953 ? 286.289 403.074 377.016 1.00 122.93 953 LEU c C 1
ATOM 1475 O O . LEU F 2 953 ? 286.962 402.077 376.743 1.00 122.93 953 LEU c O 1
ATOM 1480 N N . VAL F 2 954 ? 285.947 403.391 378.264 1.00 115.85 954 VAL c N 1
ATOM 1481 C CA . VAL F 2 954 ? 286.373 402.567 379.386 1.00 115.85 954 VAL c CA 1
ATOM 1482 C C . VAL F 2 954 ? 285.539 401.295 379.429 1.00 115.85 954 VAL c C 1
ATOM 1483 O O . VAL F 2 954 ? 284.304 401.336 379.387 1.00 115.85 954 VAL c O 1
ATOM 1487 N N . TYR F 2 955 ? 286.218 400.159 379.521 1.00 128.76 955 TYR c N 1
ATOM 1488 C CA . TYR 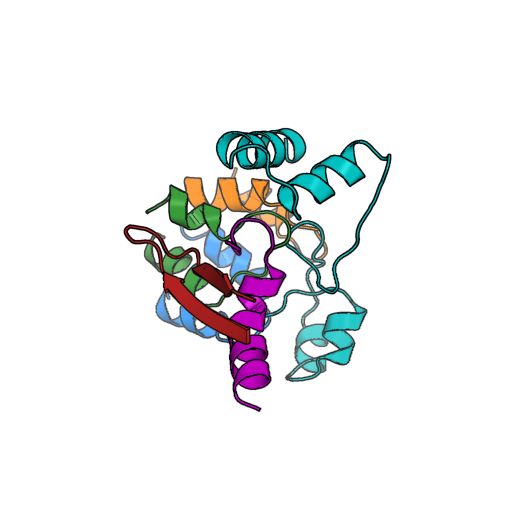F 2 955 ? 285.607 398.844 379.433 1.00 128.76 955 TYR c CA 1
ATOM 1489 C C . TYR F 2 955 ? 285.890 398.083 380.718 1.00 128.76 955 TYR c C 1
ATOM 1490 O O . TYR F 2 955 ? 286.946 398.249 381.333 1.00 128.76 955 TYR c O 1
ATOM 1499 N N . VAL F 2 956 ? 284.936 397.257 381.134 1.00 112.20 956 VAL c N 1
ATOM 1500 C CA . VAL F 2 956 ? 285.163 396.379 382.276 1.00 112.20 956 VAL c CA 1
ATOM 1501 C C . VAL F 2 956 ? 284.771 394.951 381.928 1.00 112.20 956 VAL c C 1
ATOM 1502 O O . VAL F 2 956 ? 285.597 394.043 381.981 1.00 112.20 956 VAL c O 1
#

InterPro domains:
  IPR009013 Attachment protein shaft domain superfamily [SSF51225] (107-180)
  IPR011083 Phage tail collar domain [PF07484] (264-284)